Protein AF-A0A6V1Q1G1-F1 (afdb_monomer)

Nearest PDB structures (foldseek):
  4f1p-assembly2_B  TM=7.853E-01  e=1.663E-12  Homo sapiens
  1dcq-assembly1_A  TM=7.263E-01  e=2.746E-12  Mus musculus
  2b0o-assembly3_E  TM=6.768E-01  e=4.766E-12  Homo sapiens
  2b0o-assembly3_F  TM=6.768E-01  e=1.760E-10  Homo sapiens
  3lvr-assembly1_E  TM=6.657E-01  e=4.797E-10  Homo sapiens

Solvent-accessible surface area (backbone atoms only — not comparable to full-atom values): 11018 Å² total; per-residue (Å²): 128,86,64,73,44,29,30,28,65,50,71,22,36,69,26,34,68,71,60,43,56,47,44,59,75,68,29,74,92,68,39,41,78,42,42,68,83,81,47,87,74,33,68,64,52,54,48,31,36,70,76,63,38,26,55,71,62,38,34,64,38,45,51,50,44,75,52,90,94,64,74,86,68,59,98,85,52,54,72,65,56,47,40,54,51,53,39,36,34,68,73,64,47,62,12,37,73,92,74,86,69,54,48,68,58,32,22,52,50,26,33,53,18,20,58,73,39,38,45,62,56,32,50,44,20,49,75,60,57,22,49,54,66,42,56,34,80,92,54,56,32,33,26,28,51,37,38,5,48,75,68,60,25,56,56,27,35,51,51,41,48,56,60,68,36,67,59,75,57,54,26,76,84,70,45,27,37,58,63,56,32,75,77,48,96,42,61,69,52,45,50,49,51,55,31,48,76,70,57,47,53,107

Secondary structure (DSSP, 8-state):
-----EEETTTTEEE-HHHHHHHHHH-TTT--EEETTTS---HHHHHHHHHH-SHHHHHHHHTS---TT--PPPTT--HHHHHHHHHHHHTS-TTS----S-HHHHHHHHHHHHHHT-HHHHHHHHHTT--TT--BTTTTTB-HHHHHHHTT-HHHHHHHHHTT--S----TTS--HHHHHTTSS-HHHHHHHHHHHTT---

InterPro domains:
  IPR001164 Arf GTPase activating protein [PF01412] (3-93)
  IPR001164 Arf GTPase activating protein [PS50115] (1-103)
  IPR001164 Arf GTPase activating protein [SM00105] (1-103)
  IPR002110 Ankyrin repeat [PF12796] (110-184)
  IPR002110 Ankyrin repeat [PS50088] (140-172)
  IPR002110 Ankyrin repeat [SM00248] (104-134)
  IPR002110 Ankyrin repeat [SM00248] (140-169)
  IPR036770 Ankyrin repeat-containing domain superfamily [G3DSA:1.25.40.20] (100-200)
  IPR036770 Ankyrin repeat-containing domain superfamily [SSF48403] (109-195)
  IPR037278 ARFGAP/RecO-like zinc finger [SSF57863] (3-97)
  IPR038508 ArfGAP domain superfamily [G3DSA:1.10.220.150] (1-99)
  IPR051282 Arf-GAP with GTPase, ANK repeat and PH domain-containing protein [PTHR45819] (5-190)

pLDDT: mean 93.52, std 6.67, range [48.62, 98.69]

Sequence (202 aa):
MDEVDWVSVNIGVSLCSDCASVHRNLGVRITQLKSVMLDNWSKIVLQCHIDCLGNAKANNVWEHSVPEGWAKPAPGADAEQRHNWISAKYQWFGFVEEDRSPPEAVSRLLCAAAEAGDVERAMWCIAHKADVNWRHPEKNLQTPLHISVIYGHRNCTAYLLLNGADLYIEDQHGHTAIHMAGRSPLKHITRMFVERERGELW

Organism: Heterosigma akashiwo (NCBI:txid2829)

Foldseek 3Di:
DADFFKAFLLLLETDHPLLVVLVVVVPPLQTDMDTPPPDAADPLSVVLSVPAGYDVLSCVFQQVADDPPQDDDDPPDDSVNSNVSSCCRGVVSVRGDDDPDDLVVLLVQLLVCLLVLPQSSVSNSVSVVRDLCQQDPVPQGDGSLLNNLLNLSSSSNLNSVSNPHDQCDAGNVRDGSQNSNVVDPNVVSNVCVVCSVVVNSD

Mean predicted aligned error: 3.73 Å

Radius of gyration: 17.24 Å; Cα contacts (8 Å, |Δi|>4): 326; chains: 1; bounding box: 44×37×50 Å

Structure (mmCIF, N/CA/C/O backbone):
data_AF-A0A6V1Q1G1-F1
#
_entry.id   AF-A0A6V1Q1G1-F1
#
loop_
_atom_site.group_PDB
_atom_site.id
_atom_site.type_symbol
_atom_site.label_atom_id
_atom_site.label_alt_id
_atom_site.label_comp_id
_atom_site.label_asym_id
_atom_site.label_entity_id
_atom_site.label_seq_id
_atom_site.pdbx_PDB_ins_code
_atom_site.Cartn_x
_atom_site.Cartn_y
_atom_site.Cartn_z
_atom_site.occupancy
_atom_site.B_iso_or_equiv
_atom_site.auth_seq_id
_atom_site.auth_comp_id
_atom_site.auth_asym_id
_atom_site.auth_atom_id
_atom_site.pdbx_PDB_model_num
ATOM 1 N N . MET A 1 1 ? -0.959 1.954 28.291 1.00 48.62 1 MET A N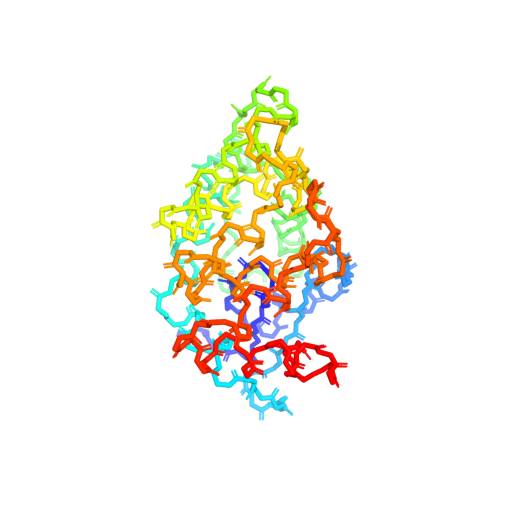 1
ATOM 2 C CA . MET A 1 1 ? -0.529 1.993 26.883 1.00 48.62 1 MET A CA 1
ATOM 3 C C . MET A 1 1 ? -1.071 0.712 26.301 1.00 48.62 1 MET A C 1
ATOM 5 O O . MET A 1 1 ? -0.685 -0.328 26.818 1.00 48.62 1 MET A O 1
ATOM 9 N N . ASP A 1 2 ? -2.051 0.782 25.403 1.00 59.59 2 ASP A N 1
ATOM 10 C CA . ASP A 1 2 ? -2.667 -0.435 24.865 1.00 59.59 2 ASP A CA 1
ATOM 11 C C . ASP A 1 2 ? -1.590 -1.266 24.167 1.00 59.59 2 ASP A C 1
ATOM 13 O O . ASP A 1 2 ? -0.768 -0.727 23.418 1.00 59.59 2 ASP A O 1
ATOM 17 N N . GLU A 1 3 ? -1.545 -2.552 24.491 1.00 78.31 3 GLU A N 1
ATOM 18 C CA . GLU A 1 3 ? -0.555 -3.483 23.964 1.00 78.31 3 GLU A CA 1
ATOM 19 C C . GLU A 1 3 ? -0.751 -3.647 22.448 1.00 78.31 3 GLU A C 1
ATOM 21 O O . GLU A 1 3 ? -1.876 -3.689 21.937 1.00 78.31 3 GLU A O 1
ATOM 26 N N . VAL A 1 4 ? 0.357 -3.646 21.702 1.00 85.44 4 VAL A N 1
ATOM 27 C CA . VAL A 1 4 ? 0.336 -3.847 20.251 1.00 85.44 4 VAL A CA 1
ATOM 28 C C . VAL A 1 4 ? 0.425 -5.340 19.980 1.00 85.44 4 VAL A C 1
ATOM 30 O O . VAL A 1 4 ? 1.484 -5.939 20.139 1.00 85.44 4 VAL A O 1
ATOM 33 N N . ASP A 1 5 ? -0.672 -5.906 19.491 1.00 92.31 5 ASP A N 1
ATOM 34 C CA . ASP A 1 5 ? -0.799 -7.349 19.266 1.00 92.31 5 ASP A CA 1
ATOM 35 C C . ASP A 1 5 ? -0.720 -7.724 17.780 1.00 92.31 5 ASP A C 1
ATOM 37 O O . ASP A 1 5 ? -0.369 -8.853 17.421 1.00 92.31 5 ASP A O 1
ATOM 41 N N . TRP A 1 6 ? -1.067 -6.780 16.899 1.00 96.19 6 TRP A N 1
ATOM 42 C CA . TRP A 1 6 ? -1.241 -7.010 15.467 1.00 96.19 6 TRP A CA 1
ATOM 43 C C . TRP A 1 6 ? -0.621 -5.896 14.633 1.00 96.19 6 TRP A C 1
ATOM 45 O O . TRP A 1 6 ? -0.482 -4.752 15.064 1.00 96.19 6 TRP A O 1
ATOM 55 N N . VAL A 1 7 ? -0.304 -6.225 13.389 1.00 96.06 7 VAL A N 1
ATOM 56 C CA . VAL A 1 7 ? 0.161 -5.281 12.377 1.00 96.06 7 VAL A CA 1
ATOM 57 C C . VAL A 1 7 ? -0.597 -5.533 11.080 1.00 96.06 7 VAL A C 1
ATOM 59 O O . VAL A 1 7 ? -0.705 -6.674 10.636 1.00 96.06 7 VAL A O 1
ATOM 62 N N . SER A 1 8 ? -1.098 -4.470 10.450 1.00 96.69 8 SER A N 1
ATOM 63 C CA . SER A 1 8 ? -1.518 -4.516 9.050 1.00 96.69 8 SER A CA 1
ATOM 64 C C . SER A 1 8 ? -0.302 -4.249 8.172 1.00 96.69 8 SER A C 1
ATOM 66 O O . SER A 1 8 ? 0.139 -3.104 8.088 1.00 96.69 8 SER A O 1
ATOM 68 N N . VAL A 1 9 ? 0.232 -5.271 7.504 1.00 95.12 9 VAL A N 1
ATOM 69 C CA . VAL A 1 9 ? 1.525 -5.167 6.802 1.00 95.12 9 VAL A CA 1
ATOM 70 C C . VAL A 1 9 ? 1.467 -4.294 5.548 1.00 95.12 9 VAL A C 1
ATOM 72 O O . VAL A 1 9 ? 2.391 -3.530 5.295 1.00 95.12 9 VAL A O 1
ATOM 75 N N . ASN A 1 10 ? 0.366 -4.338 4.796 1.00 95.25 10 ASN A N 1
ATOM 76 C CA . ASN A 1 10 ? 0.187 -3.543 3.577 1.00 95.25 10 ASN A CA 1
ATOM 77 C C . ASN A 1 10 ? -0.086 -2.053 3.861 1.00 95.25 10 ASN A C 1
ATOM 79 O O . ASN A 1 10 ? 0.454 -1.181 3.185 1.00 95.25 10 ASN A O 1
ATOM 83 N N . ILE A 1 11 ? -0.884 -1.756 4.891 1.00 96.19 11 ILE A N 1
ATOM 84 C CA . ILE A 1 11 ? -1.165 -0.381 5.339 1.00 96.19 11 ILE A CA 1
ATOM 85 C C . ILE A 1 11 ? 0.029 0.193 6.123 1.00 96.19 11 ILE A C 1
ATOM 87 O O . ILE A 1 11 ? 0.293 1.390 6.051 1.00 96.19 11 ILE A O 1
ATOM 91 N N . GLY A 1 12 ? 0.759 -0.649 6.862 1.00 95.25 12 GLY A N 1
ATOM 92 C CA . GLY A 1 12 ? 1.898 -0.242 7.683 1.00 95.25 12 GLY A CA 1
ATOM 93 C C . GLY A 1 12 ? 1.510 0.301 9.058 1.00 95.25 12 GLY A C 1
ATOM 94 O O . GLY A 1 12 ? 2.145 1.233 9.550 1.00 95.25 12 GLY A O 1
ATOM 95 N N . VAL A 1 13 ? 0.471 -0.259 9.691 1.00 96.56 13 VAL A N 1
ATOM 96 C CA . VAL A 1 13 ? -0.015 0.170 11.020 1.00 96.56 13 VAL A CA 1
ATOM 97 C C . VAL A 1 13 ? 0.016 -0.946 12.052 1.00 96.56 13 VAL A C 1
ATOM 99 O O . VAL A 1 13 ? -0.180 -2.112 11.728 1.00 96.56 13 VAL A O 1
AT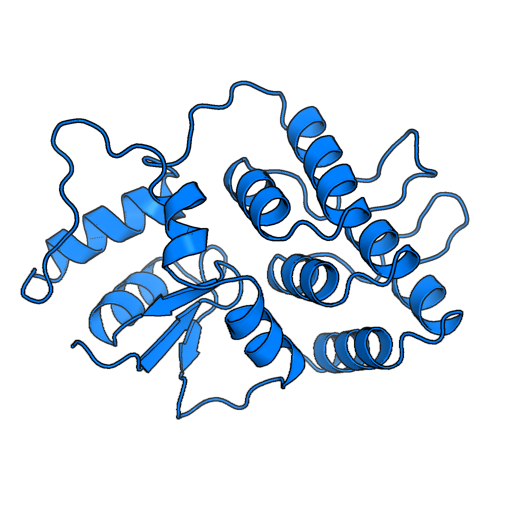OM 102 N N . SER A 1 14 ? 0.231 -0.558 13.304 1.00 96.00 14 SER A N 1
ATOM 103 C CA . SER A 1 14 ? 0.204 -1.407 14.492 1.00 96.00 14 SER A CA 1
ATOM 104 C C . SER A 1 14 ? -1.117 -1.221 15.238 1.00 96.00 14 SER A C 1
ATOM 106 O O . SER A 1 14 ? -1.574 -0.091 15.424 1.00 96.00 14 SER A O 1
ATOM 108 N N . LEU A 1 15 ? -1.725 -2.324 15.666 1.00 95.75 15 LEU A N 1
ATOM 109 C CA . LEU A 1 15 ? -3.096 -2.395 16.162 1.00 95.75 15 LEU A CA 1
ATOM 110 C C . LEU A 1 15 ? -3.158 -3.206 17.463 1.00 95.75 15 LEU A C 1
ATOM 112 O O . LEU A 1 15 ? -2.466 -4.216 17.609 1.00 95.75 15 LEU A O 1
ATOM 116 N N . CYS A 1 16 ? -4.041 -2.803 18.376 1.00 95.31 16 CYS A N 1
ATOM 117 C CA . CYS A 1 16 ? -4.485 -3.671 19.466 1.00 95.31 16 CYS A CA 1
ATOM 118 C C . CYS A 1 16 ? -5.442 -4.754 18.936 1.00 95.31 16 CYS A C 1
ATOM 120 O O . CYS A 1 16 ? -5.957 -4.660 17.812 1.00 95.31 16 CYS A O 1
ATOM 122 N N . SER A 1 17 ? -5.726 -5.762 19.761 1.00 94.56 17 SER A N 1
ATOM 123 C CA . SER A 1 17 ? -6.650 -6.851 19.416 1.00 94.56 17 SER A CA 1
ATOM 124 C C . SER A 1 17 ? -8.065 -6.394 19.016 1.00 94.56 17 SER A C 1
ATOM 126 O O . SER A 1 17 ? -8.655 -6.978 18.098 1.00 94.56 17 SER A O 1
ATOM 128 N N . ASP A 1 18 ? -8.594 -5.323 19.612 1.00 94.88 18 ASP A N 1
ATOM 129 C CA . ASP A 1 18 ? -9.934 -4.810 19.284 1.00 94.88 18 ASP A CA 1
ATOM 130 C C . ASP A 1 18 ? -9.980 -4.190 17.883 1.00 94.88 18 ASP A C 1
ATOM 132 O O . ASP A 1 18 ? -10.822 -4.546 17.055 1.00 94.88 18 ASP A O 1
ATOM 136 N N . CYS A 1 19 ? -9.025 -3.309 17.569 1.00 96.12 19 CYS A N 1
ATOM 137 C CA . CYS A 1 19 ? -8.913 -2.713 16.238 1.00 96.12 19 CYS A CA 1
ATOM 138 C C . CYS A 1 19 ? -8.617 -3.782 15.176 1.00 96.12 19 CYS A C 1
ATOM 140 O O . CYS A 1 19 ? -9.208 -3.757 14.097 1.00 96.12 19 CYS A O 1
ATOM 142 N N . ALA A 1 20 ? -7.758 -4.759 15.483 1.00 96.31 20 ALA A N 1
ATOM 143 C CA . ALA A 1 20 ? -7.476 -5.871 14.578 1.00 96.31 20 ALA A CA 1
ATOM 144 C C . ALA A 1 20 ? -8.739 -6.684 14.248 1.00 96.31 20 ALA A C 1
ATOM 146 O O . ALA A 1 20 ? -8.924 -7.103 13.107 1.00 96.31 20 ALA A O 1
ATOM 147 N N . SER A 1 21 ? -9.644 -6.864 15.213 1.00 94.62 21 SER A N 1
ATOM 148 C CA . SER A 1 21 ? -10.920 -7.555 14.990 1.00 94.62 21 SER A CA 1
ATOM 149 C C . SER A 1 21 ? -11.817 -6.822 13.994 1.00 94.62 21 SER A C 1
ATOM 151 O O . SER A 1 21 ? -12.402 -7.461 13.123 1.00 94.62 21 SER A O 1
ATOM 153 N N . VAL A 1 22 ? -11.846 -5.489 14.035 1.00 96.25 22 VAL A N 1
ATOM 154 C CA . VAL A 1 22 ? -12.529 -4.681 13.014 1.00 96.25 22 VAL A CA 1
ATOM 155 C C . VAL A 1 22 ? -11.847 -4.817 11.651 1.00 96.25 22 VAL A C 1
ATOM 157 O O . VAL A 1 22 ? -12.521 -5.030 10.647 1.00 96.25 22 VAL A O 1
ATOM 160 N N . HIS A 1 23 ? -10.513 -4.753 11.600 1.00 97.00 23 HIS A N 1
ATOM 161 C CA . HIS A 1 23 ? -9.758 -4.926 10.355 1.00 97.00 23 HIS A CA 1
ATOM 162 C C . HIS A 1 23 ? -10.060 -6.273 9.670 1.00 97.00 23 HIS A C 1
ATOM 164 O O . HIS A 1 23 ? -10.207 -6.311 8.449 1.00 97.00 23 HIS A O 1
ATOM 170 N N . ARG A 1 24 ? -10.240 -7.367 10.428 1.00 95.31 24 ARG A N 1
ATOM 171 C CA . ARG A 1 24 ? -10.648 -8.669 9.857 1.00 95.31 24 ARG A CA 1
ATOM 172 C C . ARG A 1 24 ? -11.958 -8.575 9.069 1.00 95.31 24 ARG A C 1
ATOM 174 O O . ARG A 1 24 ? -12.056 -9.189 8.009 1.00 95.31 24 ARG A O 1
ATOM 181 N N . ASN A 1 25 ? -12.918 -7.775 9.538 1.00 94.50 25 ASN A N 1
ATOM 182 C CA . ASN A 1 25 ? -14.215 -7.599 8.876 1.00 94.50 25 ASN A CA 1
ATOM 183 C C . ASN A 1 25 ? -14.112 -6.815 7.559 1.00 94.50 25 ASN A C 1
ATOM 185 O O . ASN A 1 25 ? -14.939 -7.012 6.672 1.00 94.50 25 ASN A O 1
ATOM 189 N N . LEU A 1 26 ? -13.089 -5.968 7.394 1.00 95.00 26 LEU A N 1
ATOM 190 C CA . LEU A 1 26 ? -12.837 -5.259 6.131 1.00 95.00 26 LEU A CA 1
ATOM 191 C C . LEU A 1 26 ? -12.321 -6.196 5.026 1.00 95.00 26 LEU A C 1
ATOM 193 O O . LEU A 1 26 ? -12.532 -5.953 3.836 1.00 95.00 26 LEU A O 1
ATOM 197 N N . GLY A 1 27 ? -11.659 -7.284 5.420 1.00 94.31 27 GLY A N 1
ATOM 198 C CA . GLY A 1 27 ? -11.161 -8.322 4.528 1.00 94.31 27 GLY A CA 1
ATOM 199 C C . GLY A 1 27 ? -9.778 -8.045 3.926 1.00 94.31 27 GLY A C 1
ATOM 200 O O . GLY A 1 27 ? -9.287 -6.916 3.855 1.00 94.31 27 GLY A O 1
ATOM 201 N N . VAL A 1 28 ? -9.161 -9.121 3.426 1.00 91.81 28 VAL A N 1
ATOM 202 C CA . VAL A 1 28 ? -7.748 -9.167 2.991 1.00 91.81 28 VAL A CA 1
ATOM 203 C C . VAL A 1 28 ? -7.392 -8.254 1.817 1.00 91.81 28 VAL A C 1
ATOM 205 O O . VAL A 1 28 ? -6.219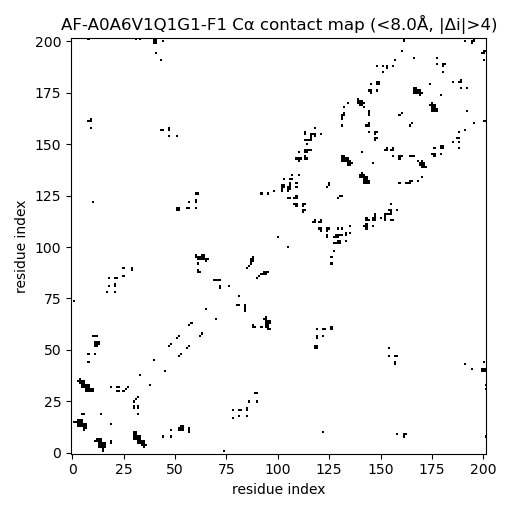 -7.986 1.575 1.00 91.81 28 VAL A O 1
ATOM 208 N N . ARG A 1 29 ? -8.398 -7.771 1.077 1.00 90.88 29 ARG A N 1
ATOM 209 C CA . ARG A 1 29 ? -8.208 -6.808 -0.020 1.00 90.88 29 ARG A CA 1
ATOM 210 C C . ARG A 1 29 ? -7.929 -5.391 0.480 1.00 90.88 29 ARG A C 1
ATOM 212 O O . ARG A 1 29 ? -7.389 -4.594 -0.273 1.00 90.88 29 ARG A O 1
ATOM 219 N N . ILE A 1 30 ? -8.322 -5.082 1.715 1.00 94.19 30 ILE A N 1
ATOM 220 C CA . ILE A 1 30 ? -8.096 -3.776 2.342 1.00 94.19 30 ILE A CA 1
ATOM 221 C C . ILE A 1 30 ? -6.908 -3.867 3.299 1.00 94.19 30 ILE A C 1
ATOM 223 O O . ILE A 1 30 ? -6.017 -3.022 3.272 1.00 94.19 30 ILE A O 1
ATOM 227 N N . THR A 1 31 ? -6.865 -4.903 4.136 1.00 96.00 31 THR A N 1
ATOM 228 C CA . THR A 1 31 ? -5.884 -5.024 5.219 1.00 96.00 31 THR A CA 1
ATOM 229 C C . THR A 1 31 ? -5.391 -6.455 5.364 1.00 96.00 31 THR A C 1
ATOM 231 O O . THR A 1 31 ? -6.173 -7.403 5.377 1.00 96.00 31 THR A O 1
ATOM 234 N N . GLN A 1 32 ? -4.077 -6.610 5.475 1.00 95.00 32 GLN A N 1
ATOM 235 C CA . GLN A 1 32 ? -3.406 -7.892 5.667 1.00 95.00 32 GLN A CA 1
ATOM 236 C C . GLN A 1 32 ? -2.819 -7.929 7.073 1.00 95.00 32 GLN A C 1
ATOM 238 O O . GLN A 1 32 ? -1.832 -7.247 7.346 1.00 95.00 32 GLN A O 1
ATOM 243 N N . LEU A 1 33 ? -3.451 -8.677 7.974 1.00 95.81 33 LEU A N 1
ATOM 244 C CA . LEU A 1 33 ? -3.063 -8.727 9.380 1.00 95.81 33 LEU A CA 1
ATOM 245 C C . LEU A 1 33 ? -2.055 -9.841 9.651 1.00 95.81 33 LEU A C 1
ATOM 247 O O . LEU A 1 33 ? -2.260 -10.974 9.225 1.00 95.81 33 LEU A O 1
ATOM 251 N N . LYS A 1 34 ? -1.042 -9.521 10.455 1.00 95.19 34 LYS A N 1
ATOM 252 C CA . LYS A 1 34 ? -0.162 -10.486 11.115 1.00 95.19 34 LYS A CA 1
ATOM 253 C C . LYS A 1 34 ? -0.103 -10.195 12.609 1.00 95.19 34 LYS A C 1
ATOM 255 O O . LYS A 1 34 ? -0.006 -9.036 13.020 1.00 95.19 34 LYS A O 1
ATOM 260 N N . SER A 1 35 ? -0.167 -11.238 13.421 1.00 94.94 35 SER A N 1
ATOM 261 C CA . SER A 1 35 ? 0.089 -11.180 14.853 1.00 94.94 35 SER A CA 1
ATOM 262 C C . SER A 1 35 ? 1.569 -10.927 15.102 1.00 94.94 35 SER A C 1
ATOM 264 O O . SER A 1 35 ? 2.434 -11.557 14.495 1.00 94.94 35 SER A O 1
ATOM 266 N N . VAL A 1 36 ? 1.870 -10.038 16.042 1.00 92.88 36 VAL A N 1
ATOM 267 C CA . VAL A 1 36 ? 3.248 -9.762 16.464 1.00 92.88 36 VAL A CA 1
ATOM 268 C C . VAL A 1 36 ? 3.899 -11.006 17.077 1.00 92.88 36 VAL A C 1
ATOM 270 O O . VAL A 1 36 ? 5.081 -11.247 16.849 1.00 92.88 36 VAL A O 1
ATOM 273 N N . MET A 1 37 ? 3.129 -11.810 17.816 1.00 90.88 37 MET A N 1
ATOM 274 C CA . MET A 1 37 ? 3.656 -12.921 18.616 1.00 90.88 37 MET A CA 1
ATOM 275 C C . MET A 1 37 ? 3.392 -14.302 18.012 1.00 90.88 37 MET A C 1
ATOM 277 O O . MET A 1 37 ? 4.153 -15.229 18.279 1.00 90.88 37 MET A O 1
ATOM 281 N N . LEU A 1 38 ? 2.309 -14.462 17.245 1.00 92.94 38 LEU A N 1
ATOM 282 C CA . LEU A 1 38 ? 1.849 -15.782 16.794 1.00 92.94 38 LEU A CA 1
ATOM 283 C C . LEU A 1 38 ? 2.266 -16.128 15.361 1.00 92.94 38 LEU A C 1
ATOM 285 O O . LEU A 1 38 ? 2.303 -17.309 15.022 1.00 92.94 38 LEU A O 1
ATOM 289 N N . ASP A 1 39 ? 2.583 -15.132 14.531 1.00 93.38 39 ASP A N 1
ATOM 290 C CA . ASP A 1 39 ? 2.952 -15.356 13.133 1.00 93.38 39 ASP A CA 1
ATOM 291 C C . ASP A 1 39 ? 4.465 -15.347 12.922 1.00 93.38 39 ASP A C 1
ATOM 293 O O . ASP A 1 39 ? 5.219 -14.642 13.592 1.00 93.38 39 ASP A O 1
ATOM 297 N N . ASN A 1 40 ? 4.913 -16.092 11.910 1.00 92.19 40 ASN A N 1
ATOM 298 C CA . ASN A 1 40 ? 6.276 -15.967 11.412 1.00 92.19 40 ASN A CA 1
ATOM 299 C C . ASN A 1 40 ? 6.438 -14.661 10.630 1.00 92.19 40 ASN A C 1
ATOM 301 O O . ASN A 1 40 ? 5.607 -14.306 9.789 1.00 92.19 40 ASN A O 1
ATOM 305 N N . TRP A 1 41 ? 7.557 -13.982 10.873 1.00 92.94 41 TRP A N 1
ATOM 306 C CA . TRP A 1 41 ? 7.863 -12.688 10.279 1.00 92.94 41 TRP A CA 1
ATOM 307 C C . TRP A 1 41 ? 9.044 -12.761 9.321 1.00 92.94 41 TRP A C 1
ATOM 309 O O . TRP A 1 41 ? 10.152 -13.157 9.698 1.00 92.94 41 TRP A O 1
ATOM 319 N N . SER A 1 42 ? 8.840 -12.259 8.100 1.00 92.00 42 SER A N 1
ATOM 320 C CA . SER A 1 42 ? 9.959 -11.826 7.270 1.00 92.00 42 SER A CA 1
ATOM 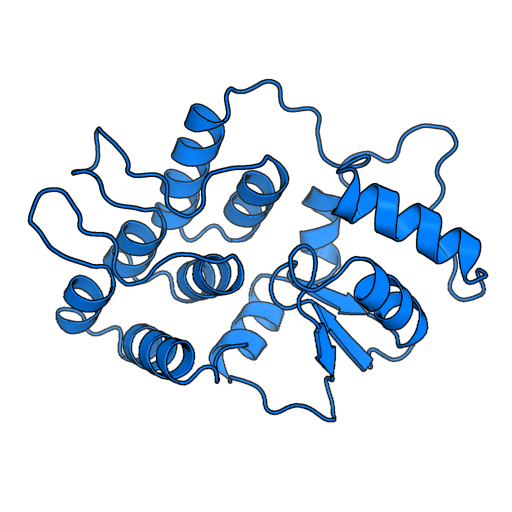321 C C . SER A 1 42 ? 10.703 -10.705 7.997 1.00 92.00 42 SER A C 1
ATOM 323 O O . SER A 1 42 ? 10.133 -9.663 8.336 1.00 92.00 42 SER A O 1
ATOM 325 N N . LYS A 1 43 ? 12.013 -10.892 8.196 1.00 91.19 43 LYS A N 1
ATOM 326 C CA . LYS A 1 43 ? 12.886 -9.857 8.776 1.00 91.19 43 LYS A CA 1
ATOM 327 C C . LYS A 1 43 ? 12.856 -8.571 7.952 1.00 91.19 43 LYS A C 1
ATOM 329 O O . LYS A 1 43 ? 13.019 -7.491 8.505 1.00 91.19 43 LYS A O 1
ATOM 334 N N . ILE A 1 44 ? 12.653 -8.690 6.641 1.00 88.44 44 ILE A N 1
ATOM 335 C CA . ILE A 1 44 ? 12.605 -7.555 5.720 1.00 88.44 44 ILE A CA 1
ATOM 336 C C . ILE A 1 44 ? 11.338 -6.738 5.962 1.00 88.44 44 ILE A C 1
ATOM 338 O O . ILE A 1 44 ? 11.422 -5.517 6.065 1.00 88.44 44 ILE A O 1
ATOM 342 N N . VAL A 1 45 ? 10.188 -7.399 6.099 1.00 89.94 45 VAL A N 1
ATOM 343 C CA . VAL A 1 45 ? 8.909 -6.725 6.367 1.00 89.94 45 VAL A CA 1
ATOM 344 C C . VAL A 1 45 ? 8.903 -6.079 7.743 1.00 89.94 45 VAL A C 1
ATOM 346 O O . VAL A 1 45 ? 8.522 -4.918 7.858 1.00 89.94 45 VAL A O 1
ATOM 349 N N . LEU A 1 46 ? 9.403 -6.776 8.767 1.00 91.00 46 LEU A N 1
ATOM 350 C CA . LEU A 1 46 ? 9.510 -6.206 10.108 1.00 91.00 46 LEU A CA 1
ATOM 351 C C . LEU A 1 46 ? 10.420 -4.967 10.121 1.00 91.00 46 LEU A C 1
ATOM 353 O O . LEU A 1 46 ? 10.048 -3.934 10.672 1.00 91.00 46 LEU A O 1
ATOM 357 N N . GLN A 1 47 ? 11.584 -5.041 9.469 1.00 91.50 47 GLN A N 1
ATOM 358 C CA . GLN A 1 47 ? 12.501 -3.906 9.379 1.00 91.50 47 GLN A CA 1
ATOM 359 C C . GLN A 1 47 ? 11.895 -2.745 8.582 1.00 91.50 47 GLN A C 1
ATOM 361 O O . GLN A 1 47 ? 12.024 -1.596 8.987 1.00 91.50 47 GLN A O 1
ATOM 366 N N . CYS A 1 48 ? 11.198 -3.035 7.479 1.00 92.62 48 CYS A N 1
ATOM 367 C CA . CYS A 1 48 ? 10.456 -2.033 6.717 1.00 92.62 48 CYS A CA 1
ATOM 368 C C . CYS A 1 48 ? 9.435 -1.320 7.618 1.00 92.62 48 CYS A C 1
ATOM 370 O O . CYS A 1 48 ? 9.406 -0.090 7.664 1.00 92.62 48 CYS A O 1
ATOM 372 N N . HIS A 1 49 ? 8.667 -2.080 8.407 1.00 92.31 49 HIS A N 1
ATOM 373 C CA . HIS A 1 49 ? 7.679 -1.515 9.324 1.00 92.31 49 HIS A CA 1
ATOM 374 C C . HIS A 1 49 ? 8.306 -0.571 10.354 1.00 92.31 49 HIS A C 1
ATOM 376 O O . HIS A 1 49 ? 7.811 0.536 10.547 1.00 92.31 49 HIS A O 1
ATOM 382 N N . ILE A 1 50 ? 9.424 -0.980 10.958 1.00 90.94 50 ILE A N 1
ATOM 383 C CA . ILE A 1 50 ? 10.155 -0.195 11.965 1.00 90.94 50 ILE A CA 1
ATOM 384 C C . ILE A 1 50 ? 10.790 1.065 11.358 1.00 90.94 50 ILE A C 1
ATOM 386 O O . ILE A 1 50 ? 10.694 2.144 11.938 1.00 90.94 50 ILE A O 1
ATOM 390 N N . ASP A 1 51 ? 11.438 0.945 10.198 1.00 92.56 51 ASP A N 1
ATOM 391 C CA . ASP A 1 51 ? 12.227 2.035 9.614 1.00 92.56 51 ASP A CA 1
ATOM 392 C C . ASP A 1 51 ? 11.342 3.120 8.988 1.00 92.56 51 ASP A C 1
ATOM 394 O O . ASP A 1 51 ? 11.598 4.322 9.116 1.00 92.56 51 ASP A O 1
ATOM 398 N N . CYS A 1 52 ? 10.319 2.707 8.236 1.00 93.12 52 CYS A N 1
ATOM 399 C CA . CYS A 1 52 ? 9.653 3.587 7.274 1.00 93.12 52 CYS A CA 1
ATOM 400 C C . CYS A 1 52 ? 8.124 3.585 7.322 1.00 93.12 52 CYS A C 1
ATOM 402 O O . CYS A 1 52 ? 7.532 4.449 6.684 1.00 93.12 52 CYS A O 1
ATOM 404 N N . LEU A 1 53 ? 7.498 2.718 8.120 1.00 94.75 53 LEU A N 1
ATOM 405 C CA . LEU A 1 53 ? 6.049 2.720 8.337 1.00 94.75 53 LEU A CA 1
ATOM 406 C C . LEU A 1 53 ? 5.737 3.070 9.802 1.00 94.75 53 LEU A C 1
ATOM 408 O O . LEU A 1 53 ? 6.501 3.777 10.464 1.00 94.75 53 LEU A O 1
ATOM 412 N N . GLY A 1 54 ? 4.583 2.624 10.291 1.00 94.62 54 GLY A N 1
ATOM 413 C CA . GLY A 1 54 ? 4.111 2.856 11.645 1.00 94.62 54 GLY A CA 1
ATOM 414 C C . GLY A 1 54 ? 3.019 3.916 11.718 1.00 94.62 54 GLY A C 1
ATOM 415 O O . GLY A 1 54 ? 2.805 4.716 10.806 1.00 94.62 54 GLY A O 1
ATOM 416 N N . ASN A 1 55 ? 2.322 3.927 12.854 1.00 94.88 55 ASN A N 1
ATOM 417 C CA . ASN A 1 55 ? 1.088 4.692 13.027 1.00 94.88 55 ASN A CA 1
ATOM 418 C C . ASN A 1 55 ? 1.258 6.194 12.782 1.00 94.88 55 ASN A C 1
ATOM 420 O O . ASN A 1 55 ? 0.352 6.802 12.231 1.00 94.88 55 ASN A O 1
ATOM 424 N N . ALA A 1 56 ? 2.392 6.794 13.158 1.00 93.56 56 ALA A N 1
ATOM 425 C CA . ALA A 1 56 ? 2.624 8.223 12.940 1.00 93.56 56 ALA A CA 1
ATOM 426 C C . ALA A 1 56 ? 2.623 8.576 11.441 1.00 93.56 56 ALA A C 1
ATOM 428 O O . ALA A 1 56 ? 1.797 9.370 11.004 1.00 93.56 56 ALA A O 1
ATOM 429 N N . LYS A 1 57 ? 3.474 7.910 10.650 1.00 94.31 57 LYS A N 1
ATOM 430 C CA . LYS A 1 57 ? 3.575 8.115 9.194 1.00 94.31 57 LYS A CA 1
ATOM 431 C C . LYS A 1 57 ? 2.282 7.733 8.483 1.00 94.31 57 LYS A C 1
ATOM 433 O O . LYS A 1 57 ? 1.794 8.464 7.633 1.00 94.31 57 LYS A O 1
ATOM 438 N N . ALA A 1 58 ? 1.672 6.623 8.894 1.00 95.44 58 ALA A N 1
ATOM 439 C CA . ALA A 1 58 ? 0.384 6.219 8.356 1.00 95.44 58 ALA A CA 1
ATOM 440 C C . ALA A 1 58 ? -0.708 7.264 8.627 1.00 95.44 58 ALA A C 1
ATOM 442 O O . ALA A 1 58 ? -1.523 7.523 7.752 1.00 95.44 58 ALA A O 1
ATOM 443 N N . ASN A 1 59 ? -0.740 7.897 9.801 1.00 95.81 59 ASN A N 1
ATOM 444 C CA . ASN A 1 59 ? -1.757 8.906 10.101 1.00 95.81 59 ASN A CA 1
ATOM 445 C C . ASN A 1 59 ? -1.555 10.205 9.311 1.00 95.81 59 ASN A C 1
ATOM 447 O O . ASN A 1 59 ? -2.554 10.833 8.986 1.00 95.81 59 ASN A O 1
ATOM 451 N N . ASN A 1 60 ? -0.328 10.562 8.912 1.00 95.31 60 ASN A N 1
ATOM 452 C CA . ASN A 1 60 ? -0.099 11.704 8.011 1.00 95.31 60 ASN A CA 1
ATOM 453 C C . ASN A 1 60 ? -0.832 11.557 6.665 1.00 95.31 60 ASN A C 1
ATOM 455 O O . ASN A 1 60 ? -1.164 12.558 6.031 1.00 95.31 60 ASN A O 1
ATOM 459 N N . VAL A 1 61 ? -1.073 10.312 6.236 1.00 95.81 61 VAL A N 1
ATOM 460 C CA . VAL A 1 61 ? -1.775 9.975 4.992 1.00 95.81 61 VAL A CA 1
ATOM 461 C C . VAL A 1 61 ? -3.241 9.640 5.262 1.00 95.81 61 VAL A C 1
ATOM 463 O O . VAL A 1 61 ? -4.147 10.258 4.718 1.00 95.81 61 VAL A O 1
ATOM 466 N N . TRP A 1 62 ? -3.478 8.639 6.105 1.00 96.00 62 TRP A N 1
ATOM 467 C CA . TRP A 1 62 ? -4.792 8.041 6.321 1.00 96.00 62 TRP A CA 1
ATOM 468 C C . TRP A 1 62 ? -5.654 8.803 7.329 1.00 96.00 62 TRP A C 1
ATOM 470 O O . TRP A 1 62 ? -6.825 8.486 7.458 1.00 96.00 62 TRP A O 1
ATOM 480 N N . GLU A 1 63 ? -5.096 9.742 8.090 1.00 95.94 63 GLU A N 1
ATOM 481 C CA . GLU A 1 63 ? -5.836 10.669 8.963 1.00 95.94 63 GLU A CA 1
ATOM 482 C C . GLU A 1 63 ? -5.429 12.118 8.653 1.00 95.94 63 GLU A C 1
ATOM 484 O O . GLU A 1 63 ? -5.373 12.947 9.558 1.00 95.94 63 GLU A O 1
ATOM 489 N N . HIS A 1 64 ? -5.102 12.408 7.386 1.00 95.69 64 HIS A N 1
ATOM 490 C CA . HIS A 1 64 ? -4.590 13.708 6.949 1.00 95.69 64 HIS A CA 1
ATOM 491 C C . HIS A 1 64 ? -5.519 14.861 7.350 1.00 95.69 64 HIS A C 1
ATOM 493 O O . HIS A 1 64 ? -5.071 15.870 7.893 1.00 95.69 64 HIS A O 1
ATOM 499 N N . SER A 1 65 ? -6.820 14.692 7.109 1.00 94.50 65 SER A N 1
ATOM 500 C CA . SER A 1 65 ? -7.853 15.643 7.507 1.00 94.50 65 SER A CA 1
ATOM 501 C C . SER A 1 65 ? -9.061 14.890 8.042 1.00 94.50 65 SER A C 1
ATOM 503 O O . SER A 1 65 ? -9.651 14.074 7.342 1.00 94.50 65 SER A O 1
ATOM 505 N N . VAL A 1 66 ? -9.434 15.146 9.294 1.00 95.00 66 VAL A N 1
ATOM 506 C CA . VAL A 1 66 ? -10.615 14.539 9.921 1.00 95.00 66 VAL A CA 1
ATOM 507 C C . VAL A 1 66 ? -11.789 15.515 9.770 1.00 95.00 66 VAL A C 1
ATOM 509 O O . VAL A 1 66 ? -11.724 16.602 10.348 1.00 95.00 66 VAL A O 1
ATOM 512 N N . PRO A 1 67 ? -12.848 15.170 9.009 1.00 94.06 67 PRO A N 1
ATOM 513 C CA . PRO A 1 67 ? -13.988 16.054 8.798 1.00 94.06 67 PRO A CA 1
ATOM 514 C C . PRO A 1 67 ? -14.742 16.370 10.092 1.00 94.06 67 PRO A C 1
ATOM 516 O O . PRO A 1 67 ? -14.720 15.602 11.057 1.00 94.06 67 PRO A O 1
ATOM 519 N N . GLU A 1 68 ? -15.477 17.482 10.087 1.00 94.44 68 GLU A N 1
ATOM 520 C CA . GLU A 1 68 ? -16.350 17.852 11.199 1.00 94.44 68 GLU A CA 1
ATOM 521 C C . GLU A 1 68 ? -17.358 16.730 11.515 1.00 94.44 68 GLU A C 1
ATOM 523 O O . GLU A 1 68 ? -17.899 16.076 10.621 1.00 94.44 68 GLU A O 1
ATOM 528 N N . GLY A 1 69 ? -17.587 16.479 12.806 1.00 92.94 69 GLY A N 1
ATOM 529 C CA . GLY A 1 69 ? -18.459 15.402 13.287 1.00 92.94 69 GLY A CA 1
ATOM 530 C C . GLY A 1 69 ? -17.770 14.044 13.455 1.00 92.94 69 GLY A C 1
ATOM 531 O O . GLY A 1 69 ? -18.342 13.160 14.092 1.00 92.94 69 GLY A O 1
ATOM 532 N N . TRP A 1 70 ? -16.537 13.879 12.967 1.00 96.12 70 TRP A N 1
ATOM 533 C CA . TRP A 1 70 ? -15.724 12.692 13.229 1.00 96.12 70 TRP A CA 1
ATOM 534 C C . TRP A 1 70 ? -14.756 12.925 14.388 1.00 96.12 70 TRP A C 1
ATOM 536 O O . TRP A 1 70 ? -14.117 13.969 14.496 1.00 96.12 70 TRP A O 1
ATOM 546 N N . ALA A 1 71 ? -14.616 11.923 15.256 1.00 93.94 71 ALA A N 1
ATOM 547 C CA . ALA A 1 71 ? -13.673 11.954 16.367 1.00 93.94 71 ALA A CA 1
ATOM 548 C C . ALA A 1 71 ? -12.952 10.614 16.493 1.00 93.94 71 ALA A C 1
ATOM 550 O O . ALA A 1 71 ? -13.576 9.551 16.448 1.00 93.94 71 ALA A O 1
ATOM 551 N N . LYS A 1 72 ? -11.629 10.674 16.677 1.00 95.19 72 LYS A N 1
ATOM 552 C CA . LYS A 1 72 ? -10.808 9.478 16.842 1.00 95.19 72 LYS A CA 1
ATOM 553 C C . LYS A 1 72 ? -11.213 8.738 18.126 1.00 95.19 72 LYS A C 1
ATOM 555 O O . LYS A 1 72 ? -11.191 9.354 19.194 1.00 95.19 72 LYS A O 1
ATOM 560 N N . PRO A 1 73 ? -11.548 7.437 18.059 1.00 95.25 73 PRO A N 1
ATOM 561 C CA . PRO A 1 73 ? -11.969 6.677 19.228 1.00 95.25 73 PRO A CA 1
ATOM 562 C C . PRO A 1 73 ? -10.889 6.623 20.312 1.00 95.25 73 PRO A C 1
ATOM 564 O O . PRO A 1 73 ? -9.716 6.370 20.028 1.00 95.25 73 PRO A O 1
ATOM 567 N N . ALA A 1 74 ? -11.298 6.792 21.569 1.00 93.31 74 ALA A N 1
ATOM 568 C CA . ALA A 1 74 ? -10.430 6.600 22.727 1.00 93.31 74 ALA A CA 1
ATOM 569 C C . ALA A 1 74 ? -10.101 5.102 22.960 1.00 93.31 74 ALA A C 1
ATOM 571 O O . ALA A 1 74 ? -10.783 4.216 22.427 1.00 93.31 74 ALA A O 1
ATOM 572 N N . PRO A 1 75 ? -9.105 4.776 23.805 1.00 91.25 75 PRO A N 1
ATOM 573 C CA . PRO A 1 75 ? -8.816 3.401 24.241 1.00 91.25 75 PRO A CA 1
ATOM 574 C C . PRO A 1 75 ? -10.004 2.628 24.836 1.00 91.25 75 PRO A C 1
ATOM 576 O O . PRO A 1 75 ? -10.082 1.420 24.678 1.00 91.25 75 PRO A O 1
ATOM 579 N N . GLY A 1 76 ? -10.971 3.310 25.455 1.00 89.94 76 GLY A N 1
ATOM 580 C CA . GLY A 1 76 ? -12.183 2.687 26.013 1.00 89.94 76 GLY A CA 1
ATOM 581 C C . GLY A 1 76 ? -13.414 2.708 25.100 1.00 89.94 76 GLY A C 1
ATOM 582 O O . GLY A 1 76 ? -14.504 2.411 25.574 1.00 89.94 76 GLY A O 1
ATOM 583 N N . ALA A 1 77 ? -13.272 3.128 23.839 1.00 93.50 77 ALA A N 1
ATOM 584 C CA . ALA A 1 77 ? -14.383 3.201 22.893 1.00 93.50 77 ALA A CA 1
ATOM 585 C C . ALA A 1 77 ? -14.951 1.815 22.561 1.00 93.50 77 ALA A C 1
ATOM 587 O O . ALA A 1 77 ? -14.212 0.826 22.516 1.00 93.50 77 ALA A O 1
ATOM 588 N N . ASP A 1 78 ? -16.253 1.764 22.292 1.00 94.50 78 ASP A N 1
ATOM 589 C CA . ASP A 1 78 ? -16.937 0.522 21.950 1.00 94.50 78 ASP A CA 1
ATOM 590 C C . ASP A 1 78 ? -16.605 0.032 20.525 1.00 94.50 78 ASP A C 1
ATOM 592 O O . ASP A 1 78 ? -15.932 0.694 19.722 1.00 94.50 78 ASP A O 1
ATOM 596 N N . ALA A 1 79 ? -17.066 -1.180 20.211 1.00 92.38 79 ALA A N 1
ATOM 597 C CA . ALA A 1 79 ? -16.800 -1.823 18.930 1.00 92.38 79 ALA A CA 1
ATOM 598 C C . ALA A 1 79 ? -17.411 -1.067 17.735 1.00 92.38 79 ALA A C 1
ATOM 600 O O . ALA A 1 79 ? -16.823 -1.078 16.653 1.00 92.38 79 ALA A O 1
ATOM 601 N N . GLU A 1 80 ? -18.552 -0.398 17.916 1.00 95.12 80 GLU A N 1
ATOM 602 C CA . GLU A 1 80 ? -19.234 0.348 16.855 1.00 95.12 80 GLU A CA 1
ATOM 603 C C . GLU A 1 80 ? -18.458 1.622 16.504 1.00 95.12 80 GLU A C 1
ATOM 605 O O . GLU A 1 80 ? -18.169 1.883 15.334 1.00 95.12 80 GLU A O 1
ATOM 610 N N . GLN A 1 81 ? -18.017 2.369 17.516 1.00 96.19 81 GLN A N 1
ATOM 611 C CA . GLN A 1 81 ? -17.174 3.552 17.352 1.00 96.19 81 GLN A CA 1
ATOM 612 C C . GLN A 1 81 ? -15.869 3.211 16.621 1.00 96.19 81 GLN A C 1
ATOM 614 O O . GLN A 1 81 ? -15.460 3.923 15.698 1.00 96.19 81 GLN A O 1
ATOM 619 N N . ARG A 1 82 ? -15.226 2.092 16.985 1.00 96.19 82 ARG A N 1
ATOM 620 C CA . ARG A 1 82 ? -14.033 1.587 16.283 1.00 96.19 82 ARG A CA 1
ATOM 621 C C . ARG A 1 82 ? -14.336 1.201 14.847 1.00 96.19 82 ARG A C 1
ATOM 623 O O . ARG A 1 82 ? -13.585 1.585 13.952 1.00 96.19 82 ARG A O 1
ATOM 630 N N . HIS A 1 83 ? -15.423 0.466 14.630 1.00 96.25 83 HIS A N 1
ATOM 631 C CA . HIS A 1 83 ? -15.852 0.051 13.302 1.00 96.25 83 HIS A CA 1
ATOM 632 C C . HIS A 1 83 ? -16.051 1.245 12.372 1.00 96.25 83 HIS A C 1
ATOM 634 O O . HIS A 1 83 ? -15.489 1.264 11.275 1.00 96.25 83 HIS A O 1
ATOM 640 N N . ASN A 1 84 ? -16.787 2.257 12.826 1.00 96.69 84 ASN A N 1
ATOM 641 C CA . ASN A 1 84 ? -17.081 3.443 12.032 1.00 96.69 84 ASN A CA 1
ATOM 642 C C . ASN A 1 84 ? -15.800 4.207 11.684 1.00 96.69 84 ASN A C 1
ATOM 644 O O . ASN A 1 84 ? -15.583 4.525 10.516 1.00 96.69 84 ASN A O 1
ATOM 648 N N . TRP A 1 85 ? -14.913 4.434 12.661 1.00 97.44 85 TRP A N 1
ATOM 649 C CA . TRP A 1 85 ? -13.639 5.120 12.423 1.00 97.44 85 TRP A CA 1
ATOM 650 C C . TRP A 1 85 ? -12.738 4.370 11.435 1.00 97.44 85 TRP A C 1
ATOM 652 O O . TRP A 1 85 ? -12.229 4.955 10.481 1.00 97.44 85 TRP A O 1
ATOM 662 N N . ILE A 1 86 ? -12.539 3.067 11.645 1.00 97.31 86 ILE A N 1
ATOM 663 C CA . ILE A 1 86 ? -11.625 2.250 10.835 1.00 97.31 86 ILE A CA 1
ATOM 664 C C . ILE A 1 86 ? -12.177 2.069 9.410 1.00 97.31 86 ILE A 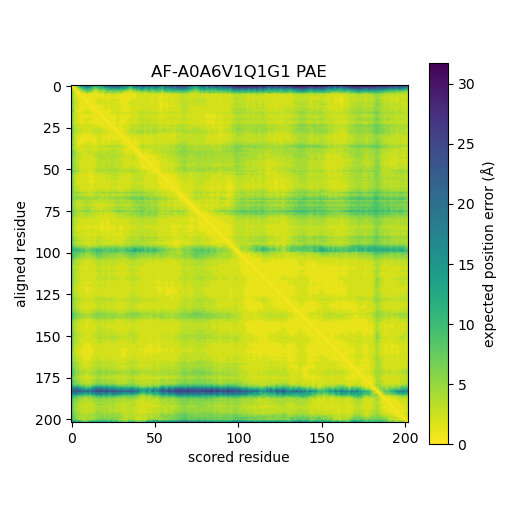C 1
ATOM 666 O O . ILE A 1 86 ? -11.411 2.140 8.446 1.00 97.31 86 ILE A O 1
ATOM 670 N N . SER A 1 87 ? -13.494 1.897 9.256 1.00 96.81 87 SER A N 1
ATOM 671 C CA . SER A 1 87 ? -14.143 1.816 7.939 1.00 96.81 87 SER A CA 1
ATOM 672 C C . SER A 1 87 ? -14.032 3.141 7.185 1.00 96.81 87 SER A C 1
ATOM 674 O O . SER A 1 87 ? -13.601 3.153 6.032 1.00 96.81 87 SER A O 1
ATOM 676 N N . ALA A 1 88 ? -14.308 4.272 7.843 1.00 96.50 88 ALA A N 1
ATOM 677 C CA . ALA A 1 88 ? -14.132 5.587 7.233 1.00 96.50 88 ALA A CA 1
ATOM 678 C C . ALA A 1 88 ? -12.691 5.812 6.765 1.00 96.50 88 ALA A C 1
ATOM 680 O O . ALA A 1 88 ? -12.466 6.228 5.629 1.00 96.50 88 ALA A O 1
ATOM 681 N N . LYS A 1 89 ? -11.720 5.437 7.601 1.00 95.25 89 LYS A N 1
ATOM 682 C CA . LYS A 1 89 ? -10.294 5.586 7.322 1.00 95.25 89 LYS A CA 1
ATOM 683 C C . LYS A 1 89 ? -9.815 4.771 6.116 1.00 95.25 89 LYS A C 1
ATOM 685 O O . LYS A 1 89 ? -9.184 5.324 5.220 1.00 95.25 89 LYS A O 1
ATOM 690 N N . TYR A 1 90 ? -10.097 3.467 6.086 1.00 95.94 90 TYR A N 1
ATOM 691 C CA . TYR A 1 90 ? -9.445 2.540 5.145 1.00 95.94 90 TYR A CA 1
ATOM 692 C C . TYR A 1 90 ? -10.359 1.968 4.061 1.00 95.94 90 TYR A C 1
ATOM 694 O O . TYR A 1 90 ? -9.873 1.530 3.020 1.00 95.94 90 TYR A O 1
ATOM 702 N N . GLN A 1 91 ? -11.673 1.944 4.286 1.00 94.56 91 GLN A N 1
ATOM 703 C CA . GLN A 1 91 ? -12.636 1.454 3.300 1.00 94.56 91 GLN A CA 1
ATOM 704 C C . GLN A 1 91 ? -13.187 2.596 2.446 1.00 94.56 91 GLN A C 1
ATOM 706 O O . GLN A 1 91 ? -13.330 2.436 1.234 1.00 94.56 91 GLN A O 1
ATOM 711 N N . TRP A 1 92 ? -13.484 3.740 3.067 1.00 92.75 92 TRP A N 1
ATOM 712 C CA . TRP A 1 92 ? -14.078 4.896 2.385 1.00 92.75 92 TRP A CA 1
ATOM 713 C C . TRP A 1 92 ? -13.077 6.001 2.064 1.00 92.75 92 TRP A C 1
ATOM 715 O O . TRP A 1 92 ? -13.431 6.912 1.325 1.00 92.75 92 TRP A O 1
ATOM 725 N N . PHE A 1 93 ? -11.836 5.901 2.559 1.00 93.44 93 PHE A N 1
ATOM 726 C CA . PHE A 1 93 ? -10.775 6.890 2.324 1.00 93.44 93 PHE A CA 1
ATOM 727 C C . PHE A 1 93 ? -11.172 8.296 2.811 1.00 93.44 93 PHE A C 1
ATOM 729 O O . PHE A 1 93 ? -10.683 9.298 2.308 1.00 93.44 93 PHE A O 1
ATOM 736 N N . GLY A 1 94 ? -12.064 8.373 3.804 1.00 94.75 94 GLY A N 1
ATOM 737 C CA . GLY A 1 94 ? -12.769 9.599 4.180 1.00 94.75 94 GLY A CA 1
ATOM 738 C C . GLY A 1 94 ? -11.925 10.641 4.912 1.00 94.75 94 GLY A C 1
ATOM 739 O O . GLY A 1 94 ? -12.413 11.743 5.135 1.00 94.75 94 GLY A O 1
ATOM 740 N N . PHE A 1 95 ? -10.695 10.297 5.305 1.00 96.19 95 PHE A N 1
ATOM 741 C CA . PHE A 1 95 ? -9.773 11.204 6.003 1.00 96.19 95 PHE A CA 1
ATOM 742 C C . PHE A 1 95 ? -8.480 11.475 5.224 1.00 96.19 95 PHE A C 1
ATOM 744 O O . PHE A 1 95 ? -7.571 12.136 5.728 1.00 96.19 95 PHE A O 1
ATOM 751 N N . VAL A 1 96 ? -8.363 10.903 4.025 1.00 94.56 96 VAL A N 1
ATOM 752 C CA . VAL A 1 96 ? -7.240 11.160 3.125 1.00 94.56 96 VAL A CA 1
ATOM 753 C C . VAL A 1 96 ? -7.424 12.557 2.517 1.00 94.56 96 VAL A C 1
ATOM 755 O O . VAL A 1 96 ? -8.547 13.052 2.424 1.00 94.56 96 VAL A O 1
ATOM 758 N N . GLU A 1 97 ? -6.325 13.216 2.147 1.00 92.25 97 GLU A N 1
ATOM 759 C CA . GLU A 1 97 ? -6.358 14.479 1.400 1.00 92.25 97 GLU A CA 1
ATOM 760 C C . GLU A 1 97 ? -7.287 14.387 0.173 1.00 92.25 97 GLU A C 1
ATOM 762 O O . GLU A 1 97 ? -7.360 13.356 -0.493 1.00 92.25 97 GLU A O 1
ATOM 767 N N . GLU A 1 98 ? -8.013 15.461 -0.145 1.00 87.69 98 GLU A N 1
ATOM 768 C CA . GLU A 1 98 ? -8.747 15.516 -1.409 1.00 87.69 98 GLU A CA 1
ATOM 769 C C . GLU A 1 98 ? -7.769 15.753 -2.568 1.00 87.69 98 GLU A C 1
ATOM 771 O O . GLU A 1 98 ? -7.355 16.885 -2.813 1.00 87.69 98 GLU A O 1
ATOM 776 N N . ASP A 1 99 ? -7.453 14.708 -3.334 1.00 86.81 99 ASP A N 1
ATOM 777 C CA . ASP A 1 99 ? -6.761 14.842 -4.618 1.00 86.81 99 ASP A CA 1
ATOM 778 C C . ASP A 1 99 ? -7.713 14.580 -5.794 1.00 86.81 99 ASP A C 1
ATOM 780 O O . ASP A 1 99 ? -8.400 13.561 -5.869 1.00 86.81 99 ASP A O 1
ATOM 784 N N . ARG A 1 100 ? -7.738 15.520 -6.744 1.00 89.00 100 ARG A N 1
ATOM 785 C CA . ARG A 1 100 ? -8.523 15.430 -7.990 1.00 89.00 100 ARG A CA 1
ATOM 786 C C . ARG A 1 100 ? -7.666 15.053 -9.194 1.00 89.00 100 ARG A C 1
ATOM 788 O O . ARG A 1 100 ? -8.148 15.098 -10.328 1.00 89.00 100 ARG A O 1
ATOM 795 N N . SER A 1 101 ? -6.400 14.719 -8.966 1.00 91.75 101 SER A N 1
ATOM 796 C CA . SER A 1 101 ? -5.504 14.245 -10.008 1.00 91.75 101 SER A CA 1
ATOM 797 C C . SER A 1 101 ? -6.057 12.965 -10.643 1.00 91.75 101 SER A C 1
ATOM 799 O O . SER A 1 101 ? -6.607 12.105 -9.953 1.00 91.75 101 SER A O 1
ATOM 801 N N . PRO A 1 102 ? -5.918 12.798 -11.969 1.00 92.38 102 PRO A N 1
ATOM 802 C CA . PRO A 1 102 ? -6.337 11.565 -12.615 1.00 92.38 102 PRO A CA 1
ATOM 803 C C . PRO A 1 102 ? -5.493 10.385 -12.095 1.00 92.38 102 PRO A C 1
ATOM 805 O O . PRO A 1 102 ? -4.306 10.576 -11.810 1.00 92.38 10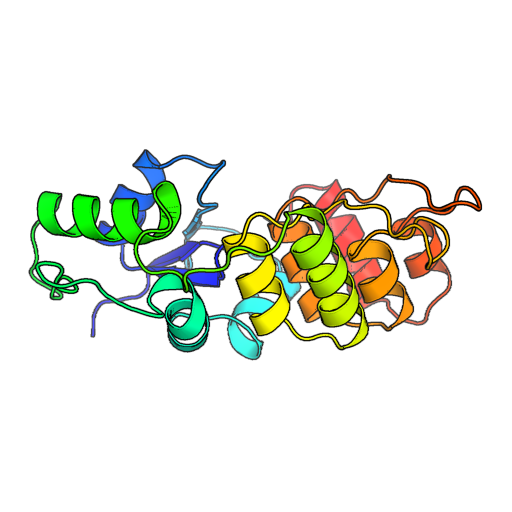2 PRO A O 1
ATOM 808 N N . PRO A 1 103 ? -6.039 9.153 -12.040 1.00 90.38 103 PRO A N 1
ATOM 809 C CA . PRO A 1 103 ? -5.321 7.984 -11.517 1.00 90.38 103 PRO A CA 1
ATOM 810 C C . PRO A 1 103 ? -3.942 7.752 -12.155 1.00 90.38 103 PRO A C 1
ATOM 812 O O . PRO A 1 103 ? -2.996 7.335 -11.48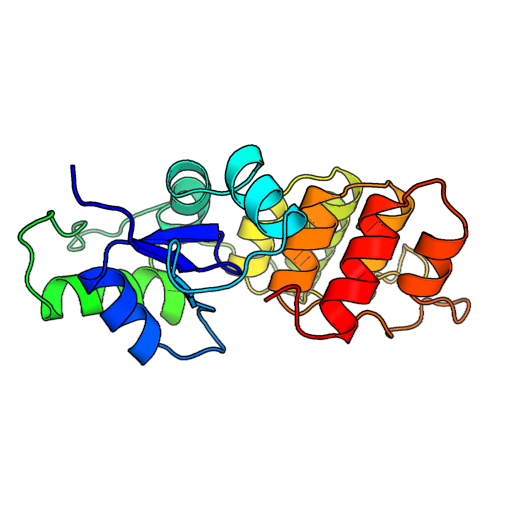9 1.00 90.38 103 PRO A O 1
ATOM 815 N N . GLU A 1 104 ? -3.790 8.077 -13.440 1.00 93.31 104 GLU A N 1
ATOM 816 C CA . GLU A 1 104 ? -2.510 7.996 -14.155 1.00 93.31 104 GLU A CA 1
ATOM 817 C C . GLU A 1 104 ? -1.459 8.986 -13.631 1.00 93.31 104 GLU A C 1
ATOM 819 O O . GLU A 1 104 ? -0.272 8.663 -13.587 1.00 93.31 104 GLU A O 1
ATOM 824 N N . ALA A 1 105 ? -1.865 10.190 -13.215 1.00 96.50 105 ALA A N 1
ATOM 825 C CA . ALA A 1 105 ? -0.951 11.167 -12.628 1.00 96.50 105 ALA A CA 1
ATOM 826 C C . ALA A 1 105 ? -0.458 10.692 -11.256 1.00 96.50 105 ALA A C 1
ATOM 828 O O . ALA A 1 105 ? 0.744 10.733 -10.996 1.00 96.50 105 ALA A O 1
ATOM 829 N N . VAL A 1 106 ? -1.354 10.152 -10.425 1.00 97.31 106 VAL A N 1
ATOM 830 C CA . VAL A 1 106 ? -0.993 9.551 -9.130 1.00 97.31 106 VAL A CA 1
ATOM 831 C C . VAL A 1 106 ? -0.086 8.327 -9.332 1.00 97.31 106 VAL A C 1
ATOM 833 O O . VAL A 1 106 ? 0.900 8.154 -8.620 1.00 97.31 106 VAL A O 1
ATOM 836 N N . SER A 1 107 ? -0.343 7.509 -10.356 1.00 98.19 107 SER A N 1
ATOM 837 C CA . SER A 1 107 ? 0.499 6.347 -10.689 1.00 98.19 107 SER A CA 1
ATOM 838 C C . SER A 1 107 ? 1.896 6.754 -11.174 1.00 98.19 107 SER A C 1
ATOM 840 O O . SER A 1 107 ? 2.896 6.146 -10.793 1.00 98.19 107 SER A O 1
ATOM 842 N N . ARG A 1 108 ? 2.002 7.850 -11.933 1.00 98.00 108 ARG A N 1
ATOM 843 C CA . ARG A 1 108 ? 3.296 8.455 -12.284 1.00 98.00 108 ARG A CA 1
ATOM 844 C C . ARG A 1 108 ? 4.032 8.975 -11.043 1.00 98.00 108 ARG A C 1
ATOM 846 O O . ARG A 1 108 ? 5.244 8.788 -10.936 1.00 98.00 108 ARG A O 1
ATOM 853 N N . LEU A 1 109 ? 3.320 9.578 -10.088 1.00 98.06 109 LEU A N 1
ATOM 854 C CA . LEU A 1 109 ? 3.898 9.990 -8.803 1.00 98.06 109 LEU A CA 1
ATOM 855 C C . LEU A 1 109 ? 4.390 8.788 -7.987 1.00 98.06 109 LEU A C 1
ATOM 857 O O . LEU A 1 109 ? 5.451 8.880 -7.374 1.00 98.06 109 LEU A O 1
ATOM 861 N N . LEU A 1 110 ? 3.692 7.650 -8.037 1.00 98.69 110 LEU A N 1
ATOM 862 C CA . LEU A 1 110 ? 4.155 6.410 -7.412 1.00 98.69 110 LEU A CA 1
ATOM 863 C C . LEU A 1 110 ? 5.480 5.929 -8.023 1.00 98.69 110 LEU A C 1
ATOM 865 O O . LEU A 1 110 ? 6.379 5.535 -7.284 1.00 98.69 110 LEU A O 1
ATOM 869 N N . CYS A 1 111 ? 5.647 6.011 -9.348 1.00 98.56 111 CYS A N 1
ATOM 870 C CA . CYS A 1 111 ? 6.934 5.727 -9.991 1.00 98.56 111 CYS A CA 1
ATOM 871 C C . CYS A 1 111 ? 8.046 6.678 -9.521 1.00 98.56 111 CYS A C 1
ATOM 873 O O . CYS A 1 111 ? 9.159 6.225 -9.265 1.00 98.56 111 CYS A O 1
ATOM 875 N N . ALA A 1 112 ? 7.759 7.976 -9.378 1.00 98.44 112 ALA A N 1
ATOM 876 C CA . ALA A 1 112 ? 8.731 8.945 -8.869 1.00 98.44 112 ALA A CA 1
ATOM 877 C C . ALA A 1 112 ? 9.100 8.676 -7.397 1.00 98.44 112 ALA A C 1
ATOM 879 O O . ALA A 1 112 ? 10.270 8.742 -7.026 1.00 98.44 112 ALA A O 1
ATOM 880 N N . ALA A 1 113 ? 8.123 8.304 -6.565 1.00 98.62 113 ALA A N 1
ATOM 881 C CA . ALA A 1 113 ? 8.358 7.883 -5.186 1.00 98.62 113 ALA A CA 1
ATOM 882 C C . ALA A 1 113 ? 9.218 6.610 -5.121 1.00 98.62 113 ALA A C 1
ATOM 884 O O . ALA A 1 113 ? 10.137 6.524 -4.309 1.00 98.62 113 ALA A O 1
ATOM 885 N N . ALA A 1 114 ? 8.969 5.649 -6.017 1.00 98.56 114 ALA A N 1
ATOM 886 C CA . ALA A 1 114 ? 9.762 4.429 -6.140 1.00 98.56 114 ALA A CA 1
ATOM 887 C C . ALA A 1 114 ? 11.216 4.704 -6.545 1.00 98.56 114 ALA A C 1
ATOM 889 O O . ALA A 1 114 ? 12.123 4.067 -6.015 1.00 98.56 114 ALA A O 1
ATOM 890 N N . GLU A 1 115 ? 11.434 5.669 -7.439 1.00 98.25 115 GLU A N 1
ATOM 891 C CA . GLU A 1 115 ? 12.763 6.135 -7.851 1.00 98.25 115 GLU A CA 1
ATOM 892 C C . GLU A 1 115 ? 13.515 6.856 -6.731 1.00 98.25 115 GLU A C 1
ATOM 894 O O . GLU A 1 115 ? 14.728 6.723 -6.636 1.00 98.25 115 GLU A O 1
ATOM 899 N N . ALA A 1 116 ? 12.810 7.607 -5.882 1.00 98.19 116 ALA A N 1
ATOM 900 C CA . ALA A 1 116 ? 13.398 8.301 -4.737 1.00 98.19 116 ALA A CA 1
ATOM 901 C C . ALA A 1 116 ? 13.538 7.410 -3.485 1.00 98.19 116 ALA A C 1
ATOM 903 O O . ALA A 1 116 ? 14.192 7.795 -2.514 1.00 98.19 116 ALA A O 1
ATOM 904 N N . GLY A 1 117 ? 12.888 6.242 -3.469 1.00 97.69 117 GLY A N 1
ATOM 905 C CA . GLY A 1 117 ? 12.776 5.389 -2.287 1.00 97.69 117 GLY A CA 1
ATOM 906 C C . GLY A 1 117 ? 11.865 5.951 -1.190 1.00 97.69 117 GLY A C 1
ATOM 907 O O . GLY A 1 117 ? 11.976 5.529 -0.037 1.00 97.69 117 GLY A O 1
ATOM 908 N N . ASP A 1 118 ? 10.973 6.883 -1.531 1.00 97.94 118 ASP A N 1
ATOM 909 C CA . ASP A 1 118 ? 10.075 7.566 -0.599 1.00 97.94 118 ASP A CA 1
ATOM 910 C C . ASP A 1 118 ? 8.827 6.715 -0.313 1.00 97.94 118 ASP A C 1
ATOM 912 O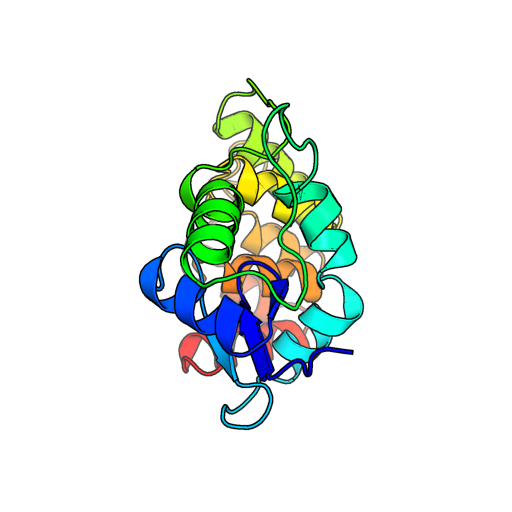 O . ASP A 1 118 ? 7.865 6.664 -1.084 1.00 97.94 118 ASP A O 1
ATOM 916 N N . VAL A 1 119 ? 8.859 6.008 0.816 1.00 97.62 119 VAL A N 1
ATOM 917 C CA . VAL A 1 119 ? 7.787 5.092 1.228 1.00 97.62 119 VAL A CA 1
ATOM 918 C C . VAL A 1 119 ? 6.522 5.833 1.658 1.00 97.62 119 VAL A C 1
ATOM 920 O O . VAL A 1 119 ? 5.424 5.349 1.400 1.00 97.62 119 VAL A O 1
ATOM 923 N N . GLU A 1 120 ? 6.644 7.004 2.282 1.00 96.44 120 GLU A N 1
ATOM 924 C CA . GLU A 1 120 ? 5.480 7.776 2.731 1.00 96.44 120 GLU A CA 1
ATOM 925 C C . GLU A 1 120 ? 4.745 8.376 1.529 1.00 96.44 120 GLU A C 1
ATOM 927 O O . GLU A 1 120 ? 3.521 8.264 1.425 1.00 96.44 120 GLU A O 1
ATOM 932 N N . ARG A 1 121 ? 5.487 8.891 0.539 1.00 97.56 121 ARG A N 1
ATOM 933 C CA . ARG A 1 121 ? 4.899 9.320 -0.735 1.00 97.56 121 ARG A CA 1
ATOM 934 C C . ARG A 1 121 ? 4.276 8.153 -1.496 1.00 97.56 121 ARG A C 1
ATOM 936 O O . ARG A 1 121 ? 3.191 8.316 -2.055 1.00 97.56 121 ARG A O 1
ATOM 943 N N . ALA A 1 122 ? 4.913 6.980 -1.501 1.00 98.31 122 ALA A N 1
ATOM 944 C CA . ALA A 1 122 ? 4.333 5.779 -2.100 1.00 98.31 122 ALA A CA 1
ATOM 945 C C . ALA A 1 122 ? 3.020 5.374 -1.404 1.00 98.31 122 ALA A C 1
ATOM 947 O O . ALA A 1 122 ? 2.034 5.093 -2.083 1.00 98.31 122 ALA A O 1
ATOM 948 N N . MET A 1 123 ? 2.973 5.415 -0.067 1.00 97.81 123 MET A N 1
ATOM 949 C CA . MET A 1 123 ? 1.758 5.171 0.720 1.00 97.81 123 MET A CA 1
ATOM 950 C C . MET A 1 123 ? 0.646 6.152 0.356 1.00 97.81 123 MET A C 1
ATOM 952 O O . MET A 1 123 ? -0.482 5.725 0.111 1.00 97.81 123 MET A O 1
ATOM 956 N N . TRP A 1 124 ? 0.963 7.445 0.256 1.00 96.94 124 TRP A N 1
ATOM 957 C CA . TRP A 1 124 ? 0.006 8.454 -0.195 1.00 96.94 124 TRP A CA 1
ATOM 958 C C . TRP A 1 124 ? -0.541 8.122 -1.585 1.00 96.94 124 TRP A C 1
ATOM 960 O O . TRP A 1 124 ? -1.748 8.191 -1.795 1.00 96.94 124 TRP A O 1
ATOM 970 N N . CYS A 1 125 ? 0.310 7.705 -2.528 1.00 97.75 125 CYS A N 1
ATOM 971 C CA . CYS A 1 125 ? -0.139 7.383 -3.886 1.00 97.75 125 CYS A CA 1
ATOM 972 C C . CYS A 1 125 ? -1.090 6.178 -3.896 1.00 97.75 125 CYS A C 1
ATOM 974 O O . CYS A 1 125 ? -2.101 6.195 -4.594 1.00 97.75 125 CYS A O 1
ATOM 976 N N . ILE A 1 126 ? -0.812 5.155 -3.086 1.00 96.06 126 ILE A N 1
ATOM 977 C CA . ILE A 1 126 ? -1.680 3.976 -2.954 1.00 96.06 126 ILE A CA 1
ATOM 978 C C . ILE A 1 126 ? -3.017 4.342 -2.294 1.00 96.06 126 ILE A C 1
ATOM 980 O O . ILE A 1 126 ? -4.068 3.884 -2.749 1.00 96.06 126 ILE A O 1
ATOM 984 N N . ALA A 1 127 ? -3.010 5.212 -1.278 1.00 95.06 127 ALA A N 1
ATOM 985 C CA . ALA A 1 127 ? -4.238 5.749 -0.687 1.00 95.06 127 ALA A CA 1
ATOM 986 C C . ALA A 1 127 ? -5.102 6.477 -1.737 1.00 95.06 127 ALA A C 1
ATOM 988 O O . ALA A 1 127 ? -6.322 6.320 -1.748 1.00 95.06 127 ALA A O 1
ATOM 989 N N . HIS A 1 128 ? -4.460 7.150 -2.694 1.00 94.88 128 HIS A N 1
ATOM 990 C CA . HIS A 1 128 ? -5.083 7.822 -3.839 1.00 94.88 128 HIS A CA 1
ATOM 991 C C . HIS A 1 128 ? -5.247 6.936 -5.082 1.00 94.88 128 HIS A C 1
ATOM 993 O O . HIS A 1 128 ? -5.363 7.431 -6.202 1.00 94.88 128 HIS A O 1
ATOM 999 N N . LYS A 1 129 ? -5.303 5.610 -4.899 1.00 93.06 129 LYS A N 1
ATOM 1000 C CA . LYS A 1 129 ? -5.642 4.642 -5.957 1.00 93.06 129 LYS A CA 1
ATOM 1001 C C . LYS A 1 129 ? -4.662 4.612 -7.131 1.00 93.06 129 LYS A C 1
ATOM 1003 O O . LYS A 1 129 ? -5.058 4.235 -8.234 1.00 93.06 129 LYS A O 1
ATOM 1008 N N . ALA A 1 130 ? -3.396 4.958 -6.903 1.00 97.06 130 ALA A N 1
ATOM 1009 C CA . ALA A 1 130 ? -2.348 4.656 -7.867 1.00 97.06 130 ALA A CA 1
ATOM 1010 C C . ALA A 1 130 ? -2.372 3.166 -8.224 1.00 97.06 130 ALA A C 1
ATOM 1012 O O . ALA A 1 130 ? -2.478 2.304 -7.346 1.00 97.06 130 ALA A O 1
ATOM 1013 N N . ASP A 1 131 ? -2.232 2.868 -9.510 1.00 98.00 131 ASP A N 1
ATOM 1014 C CA . ASP A 1 131 ? -2.006 1.506 -9.958 1.00 98.00 131 ASP A CA 1
ATOM 1015 C C . ASP A 1 131 ? -0.561 1.116 -9.611 1.00 98.00 131 ASP A C 1
ATOM 1017 O O . ASP A 1 131 ? 0.410 1.621 -10.179 1.00 98.00 131 ASP A O 1
ATOM 1021 N N . VAL A 1 132 ? -0.416 0.210 -8.642 1.00 98.31 132 VAL A N 1
ATOM 1022 C CA . VAL A 1 132 ? 0.882 -0.302 -8.172 1.00 98.31 132 VAL A CA 1
ATOM 1023 C C . VAL A 1 132 ? 1.681 -0.994 -9.285 1.00 98.31 132 VAL A C 1
ATOM 1025 O O . VAL A 1 132 ? 2.908 -1.083 -9.214 1.00 98.31 132 VAL A O 1
ATOM 1028 N N . ASN A 1 133 ? 0.986 -1.450 -10.329 1.00 98.56 133 ASN A N 1
ATOM 1029 C CA . ASN A 1 133 ? 1.527 -2.142 -11.489 1.00 98.56 133 ASN A CA 1
ATOM 1030 C C . ASN A 1 133 ? 1.534 -1.266 -12.750 1.00 98.56 133 ASN A C 1
ATOM 1032 O O . ASN A 1 133 ? 1.772 -1.773 -13.849 1.00 98.56 133 ASN A O 1
ATOM 1036 N N . TRP A 1 134 ? 1.319 0.045 -12.599 1.00 98.50 134 TRP A N 1
ATOM 1037 C CA . TRP A 1 134 ? 1.257 0.972 -13.720 1.00 98.50 134 TRP A CA 1
ATOM 1038 C C . TRP A 1 134 ? 2.544 0.947 -14.541 1.00 98.50 134 TRP A C 1
ATOM 1040 O O . TRP A 1 134 ? 3.646 1.021 -14.001 1.00 98.50 134 TRP A O 1
ATOM 1050 N N . ARG A 1 135 ? 2.416 0.861 -15.865 1.00 98.19 135 ARG A N 1
ATOM 1051 C CA . ARG A 1 135 ? 3.553 0.759 -16.788 1.00 98.19 135 ARG A CA 1
ATOM 1052 C C . ARG A 1 135 ? 3.887 2.136 -17.336 1.00 98.19 135 ARG A C 1
ATOM 1054 O O . ARG A 1 135 ? 3.148 2.660 -18.166 1.00 98.19 135 ARG A O 1
ATOM 1061 N N . HIS A 1 136 ? 5.002 2.711 -16.894 1.00 97.81 136 HIS A N 1
ATOM 1062 C CA . HIS A 1 136 ? 5.355 4.094 -17.199 1.00 97.81 136 HIS A CA 1
ATOM 1063 C C . HIS A 1 136 ? 5.737 4.281 -18.681 1.00 97.81 136 HIS A C 1
ATOM 1065 O O . HIS A 1 136 ? 6.808 3.818 -19.091 1.00 97.81 136 HIS A O 1
ATOM 1071 N N . PRO A 1 137 ? 4.949 5.018 -19.494 1.00 96.81 137 PRO A N 1
ATOM 1072 C CA . PRO A 1 137 ? 5.179 5.127 -20.940 1.00 96.81 137 PRO A CA 1
ATOM 1073 C C . PRO A 1 137 ? 6.541 5.730 -21.299 1.00 96.81 137 PRO A C 1
ATOM 1075 O O . PRO A 1 137 ? 7.222 5.245 -22.192 1.00 96.81 137 PRO A O 1
ATOM 1078 N N . GLU A 1 138 ? 6.973 6.749 -20.554 1.00 96.31 138 GLU A N 1
ATOM 1079 C CA . GLU A 1 138 ? 8.249 7.443 -20.801 1.00 96.31 138 GLU A CA 1
ATOM 1080 C C . GLU A 1 138 ? 9.464 6.772 -20.124 1.00 96.31 138 GLU A C 1
ATOM 1082 O O . GLU A 1 138 ? 10.594 7.206 -20.326 1.00 96.31 138 GLU A O 1
ATOM 1087 N N . LYS A 1 139 ? 9.256 5.720 -19.317 1.00 96.12 139 LYS A N 1
ATOM 1088 C CA . LYS A 1 139 ? 10.327 4.956 -18.652 1.00 96.12 139 LYS A CA 1
ATOM 1089 C C . LYS A 1 139 ? 10.287 3.508 -19.109 1.00 96.12 139 LYS A C 1
ATOM 1091 O O . LYS A 1 139 ? 10.272 2.590 -18.298 1.00 96.12 139 LYS A O 1
ATOM 1096 N N . ASN A 1 140 ? 10.251 3.295 -20.421 1.00 97.12 140 ASN A N 1
ATOM 1097 C CA . ASN A 1 140 ? 10.423 1.967 -21.004 1.00 97.12 140 ASN A CA 1
ATOM 1098 C C . ASN A 1 140 ? 9.384 0.935 -20.521 1.00 97.12 140 ASN A C 1
ATOM 1100 O O . ASN A 1 140 ? 9.699 -0.246 -20.401 1.00 97.12 140 ASN A O 1
ATOM 1104 N N . LEU A 1 141 ? 8.161 1.378 -20.205 1.00 98.00 141 LEU A N 1
ATOM 1105 C CA . LEU A 1 141 ? 7.090 0.559 -19.618 1.00 98.00 141 LEU A CA 1
ATOM 1106 C C . LEU A 1 141 ? 7.451 -0.099 -18.276 1.00 98.00 141 LEU A C 1
ATOM 1108 O O . LEU A 1 141 ? 6.822 -1.080 -17.880 1.00 98.00 141 LEU A O 1
ATOM 1112 N N . GLN A 1 142 ? 8.433 0.447 -17.558 1.00 98.19 142 GLN A N 1
ATOM 1113 C CA . GLN A 1 142 ? 8.794 -0.007 -16.221 1.00 98.19 142 GLN A CA 1
ATOM 1114 C C . GLN A 1 142 ? 7.671 0.291 -15.226 1.00 98.19 142 GLN A C 1
ATOM 1116 O O . GLN A 1 142 ? 7.069 1.367 -15.242 1.00 98.19 142 GLN A O 1
ATOM 1121 N N . THR A 1 143 ? 7.411 -0.670 -14.343 1.00 98.62 143 THR A N 1
ATOM 1122 C CA . THR A 1 143 ? 6.496 -0.496 -13.205 1.00 98.62 143 THR A CA 1
ATOM 1123 C C . THR A 1 143 ? 7.205 0.176 -12.026 1.00 98.62 143 THR A C 1
ATOM 1125 O O . THR A 1 143 ? 8.441 0.154 -11.978 1.00 98.62 143 THR A O 1
ATOM 1128 N N . PRO A 1 144 ? 6.475 0.720 -11.029 1.00 98.69 144 PRO A N 1
ATOM 1129 C CA . PRO A 1 144 ? 7.080 1.186 -9.781 1.00 98.69 144 PRO A CA 1
ATOM 1130 C C . PRO A 1 144 ? 8.053 0.171 -9.168 1.00 98.69 144 PRO A C 1
ATOM 1132 O O . PRO A 1 144 ? 9.121 0.547 -8.694 1.00 98.69 144 PRO A O 1
ATOM 1135 N N . LEU A 1 145 ? 7.733 -1.125 -9.249 1.00 98.44 145 LEU A N 1
ATOM 1136 C CA . LEU A 1 145 ? 8.589 -2.186 -8.730 1.00 98.44 145 LEU A CA 1
ATOM 1137 C C . LEU A 1 145 ? 9.907 -2.333 -9.506 1.00 98.44 145 LEU A C 1
ATOM 1139 O O . LEU A 1 145 ? 10.957 -2.491 -8.889 1.00 98.44 145 LEU A O 1
ATOM 1143 N N . HIS A 1 146 ? 9.889 -2.261 -10.842 1.00 97.69 146 HIS A N 1
ATOM 1144 C CA . HIS A 1 146 ? 11.135 -2.253 -11.623 1.00 97.69 146 HIS A CA 1
ATOM 1145 C C . HIS A 1 146 ? 12.036 -1.104 -11.182 1.00 97.69 146 HIS A C 1
ATOM 1147 O O . HIS A 1 146 ? 13.226 -1.297 -10.938 1.00 97.69 146 HIS A O 1
ATOM 1153 N N . ILE A 1 147 ? 11.441 0.082 -11.054 1.00 97.75 147 ILE A N 1
ATOM 1154 C CA . ILE A 1 147 ? 12.141 1.307 -10.690 1.00 97.75 147 ILE A CA 1
ATOM 1155 C C . ILE A 1 147 ? 12.756 1.162 -9.291 1.00 97.75 147 ILE A C 1
ATOM 1157 O O . ILE A 1 147 ? 13.967 1.305 -9.150 1.00 97.75 147 ILE A O 1
ATOM 1161 N N . SER A 1 148 ? 11.988 0.780 -8.265 1.00 97.38 148 SER A N 1
ATOM 1162 C CA . SER A 1 148 ? 12.529 0.653 -6.901 1.00 97.38 148 SER A CA 1
ATOM 1163 C C . SER A 1 148 ? 13.679 -0.359 -6.808 1.00 97.38 148 SER A C 1
ATOM 1165 O O . SER A 1 148 ? 14.612 -0.168 -6.025 1.00 97.38 148 SER A O 1
ATOM 1167 N N . VAL A 1 149 ? 13.642 -1.423 -7.619 1.00 96.38 149 VAL A N 1
ATOM 1168 C CA . VAL A 1 149 ? 14.696 -2.445 -7.697 1.00 96.38 149 VAL A CA 1
ATOM 1169 C C . VAL A 1 149 ? 15.950 -1.909 -8.369 1.00 96.38 149 VAL A C 1
ATOM 1171 O O . VAL A 1 149 ? 17.041 -2.108 -7.840 1.00 96.38 149 VAL A O 1
ATOM 1174 N N . ILE A 1 150 ? 15.814 -1.225 -9.508 1.00 94.38 150 ILE A N 1
ATOM 1175 C CA . ILE A 1 150 ? 16.947 -0.656 -10.256 1.00 94.38 150 ILE A CA 1
ATOM 1176 C C . ILE A 1 150 ? 17.753 0.297 -9.370 1.00 94.38 150 ILE A C 1
ATOM 1178 O O . ILE A 1 150 ? 18.981 0.231 -9.355 1.00 94.38 150 ILE A O 1
ATOM 1182 N N . TYR A 1 151 ? 17.064 1.125 -8.584 1.00 94.06 151 TYR A N 1
ATOM 1183 C CA . TYR A 1 151 ? 17.691 2.089 -7.677 1.00 94.06 151 TYR A CA 1
ATOM 1184 C C . TYR A 1 151 ? 18.061 1.485 -6.307 1.00 94.06 151 TYR A C 1
ATOM 1186 O O . TYR A 1 151 ? 18.676 2.146 -5.473 1.00 94.06 151 TYR A O 1
ATOM 1194 N N . GLY A 1 152 ? 17.738 0.211 -6.060 1.00 93.75 152 GLY A N 1
ATOM 1195 C CA . GLY A 1 152 ? 18.124 -0.499 -4.838 1.00 93.75 152 GLY A CA 1
ATOM 1196 C C . GLY A 1 152 ? 17.362 -0.079 -3.579 1.00 93.75 152 GLY A C 1
ATOM 1197 O O . GLY A 1 152 ? 17.827 -0.318 -2.461 1.00 93.75 152 GLY A O 1
ATOM 1198 N N . HIS A 1 153 ? 16.183 0.524 -3.723 1.00 95.38 153 HIS A N 1
ATOM 1199 C CA . HIS A 1 153 ? 15.366 0.980 -2.604 1.00 95.38 153 HIS A CA 1
ATOM 1200 C C . HIS A 1 153 ? 14.624 -0.185 -1.953 1.00 95.38 153 HIS A C 1
ATOM 1202 O O . HIS A 1 153 ? 13.456 -0.454 -2.240 1.00 95.38 153 HIS A O 1
ATOM 1208 N N . ARG A 1 154 ? 15.307 -0.876 -1.033 1.00 94.06 154 ARG A N 1
ATOM 1209 C CA . ARG A 1 154 ? 14.783 -2.043 -0.302 1.00 94.06 154 ARG A CA 1
ATOM 1210 C C . ARG A 1 154 ? 13.402 -1.810 0.304 1.00 94.06 154 ARG A C 1
ATOM 1212 O O . ARG A 1 154 ? 12.502 -2.611 0.085 1.00 94.06 154 ARG A O 1
ATOM 1219 N N . ASN A 1 155 ? 13.252 -0.758 1.103 1.00 95.69 155 ASN A N 1
ATOM 1220 C CA . ASN A 1 155 ? 12.034 -0.550 1.883 1.00 95.69 155 ASN A CA 1
ATOM 1221 C C . ASN A 1 155 ? 10.849 -0.184 0.973 1.00 95.69 155 ASN A C 1
ATOM 1223 O O . ASN A 1 155 ? 9.767 -0.740 1.128 1.00 95.69 155 ASN A O 1
ATOM 1227 N N . CYS A 1 156 ? 11.081 0.651 -0.045 1.00 97.38 156 CYS A N 1
ATOM 1228 C CA . CYS A 1 156 ? 10.071 0.955 -1.058 1.00 97.38 156 CYS A CA 1
ATOM 1229 C C . CYS A 1 156 ? 9.680 -0.294 -1.867 1.00 97.38 156 CYS A C 1
ATOM 1231 O O . CYS A 1 156 ? 8.498 -0.576 -2.025 1.00 97.38 156 CYS A O 1
ATOM 1233 N N . THR A 1 157 ? 10.659 -1.115 -2.264 1.00 97.12 157 THR A N 1
ATOM 1234 C CA . THR A 1 157 ? 10.412 -2.409 -2.924 1.00 97.12 157 THR A CA 1
ATOM 1235 C C . THR A 1 157 ? 9.530 -3.317 -2.061 1.00 97.12 157 THR A C 1
ATOM 1237 O O . THR A 1 157 ? 8.540 -3.852 -2.551 1.00 97.12 157 THR A O 1
ATOM 1240 N N . ALA A 1 158 ? 9.835 -3.450 -0.764 1.00 96.31 158 ALA A N 1
ATOM 1241 C CA . ALA A 1 158 ? 9.027 -4.248 0.159 1.00 96.31 158 ALA A CA 1
ATOM 1242 C C . ALA A 1 158 ? 7.595 -3.717 0.261 1.00 96.31 158 ALA A C 1
ATOM 1244 O O . ALA A 1 158 ? 6.643 -4.488 0.170 1.00 96.31 158 ALA A O 1
ATOM 1245 N N . TYR A 1 159 ? 7.441 -2.402 0.404 1.00 97.75 159 TYR A N 1
ATOM 1246 C CA . TYR A 1 159 ? 6.134 -1.769 0.518 1.00 97.75 159 TYR A CA 1
ATOM 1247 C C . TYR A 1 159 ? 5.268 -1.961 -0.738 1.00 97.75 159 TYR A C 1
ATOM 1249 O O . TYR A 1 159 ? 4.085 -2.284 -0.623 1.00 97.75 159 TYR A O 1
ATOM 1257 N N . LEU A 1 160 ? 5.859 -1.849 -1.932 1.00 98.31 160 LEU A N 1
ATOM 1258 C CA . LEU A 1 160 ? 5.173 -2.120 -3.200 1.00 98.31 160 LEU A CA 1
ATOM 1259 C C . LEU A 1 160 ? 4.705 -3.583 -3.293 1.00 98.31 160 LEU A C 1
ATOM 1261 O O . LEU A 1 160 ? 3.558 -3.836 -3.659 1.00 98.31 160 LEU A O 1
ATOM 1265 N N . LEU A 1 161 ? 5.544 -4.553 -2.907 1.00 97.31 161 LEU A N 1
ATOM 1266 C CA . LEU A 1 161 ? 5.167 -5.976 -2.902 1.00 97.31 161 LEU A CA 1
ATOM 1267 C C . LEU A 1 161 ? 4.029 -6.283 -1.924 1.00 97.31 161 LEU A C 1
ATOM 1269 O O . LEU A 1 161 ? 3.116 -7.038 -2.264 1.00 97.31 161 LEU A O 1
ATOM 1273 N N . LEU A 1 162 ? 4.068 -5.691 -0.725 1.00 95.81 162 LEU A N 1
ATOM 1274 C CA . LEU A 1 162 ? 3.001 -5.822 0.274 1.00 95.81 162 LEU A CA 1
ATOM 1275 C C . LEU A 1 162 ? 1.670 -5.247 -0.232 1.00 95.81 162 LEU A C 1
ATOM 1277 O O . LEU A 1 162 ? 0.607 -5.700 0.180 1.00 95.81 162 LEU A O 1
ATOM 1281 N N . ASN A 1 163 ? 1.720 -4.303 -1.173 1.00 97.12 163 ASN A N 1
ATOM 1282 C CA . ASN A 1 163 ? 0.548 -3.709 -1.812 1.00 97.12 163 ASN A CA 1
ATOM 1283 C C . ASN A 1 163 ? 0.229 -4.297 -3.197 1.00 97.12 163 ASN A C 1
ATOM 1285 O O . ASN A 1 163 ? -0.527 -3.705 -3.962 1.00 97.12 163 ASN A O 1
ATOM 1289 N N . GLY A 1 164 ? 0.747 -5.488 -3.510 1.00 96.25 164 GLY A N 1
ATOM 1290 C CA . GLY A 1 164 ? 0.318 -6.250 -4.685 1.00 96.25 164 GLY A CA 1
ATOM 1291 C C . GLY A 1 164 ? 1.082 -5.956 -5.973 1.00 96.25 164 GLY A C 1
ATOM 1292 O O . GLY A 1 164 ? 0.589 -6.302 -7.047 1.00 96.25 164 GLY A O 1
ATOM 1293 N N . ALA A 1 165 ? 2.279 -5.367 -5.887 1.00 98.06 165 ALA A N 1
ATOM 1294 C CA . ALA A 1 165 ? 3.165 -5.290 -7.042 1.00 98.06 165 ALA A CA 1
ATOM 1295 C C . ALA A 1 165 ? 3.471 -6.692 -7.601 1.00 98.06 165 ALA A C 1
ATOM 1297 O O . ALA A 1 165 ? 3.818 -7.617 -6.855 1.00 98.06 165 ALA A O 1
ATOM 1298 N N . ASP A 1 166 ? 3.337 -6.832 -8.916 1.00 97.44 166 ASP A N 1
ATOM 1299 C CA . ASP A 1 166 ? 3.571 -8.063 -9.657 1.00 97.44 166 ASP A CA 1
ATOM 1300 C C . ASP A 1 166 ? 5.045 -8.163 -10.073 1.00 97.44 166 ASP A C 1
ATOM 1302 O O . ASP A 1 166 ? 5.616 -7.255 -10.684 1.00 97.44 166 ASP A O 1
ATOM 1306 N N . LEU A 1 167 ? 5.661 -9.293 -9.727 1.00 96.25 167 LEU A N 1
ATOM 1307 C CA . LEU A 1 167 ? 7.055 -9.602 -10.030 1.00 96.25 167 LEU A CA 1
ATOM 1308 C C . LEU A 1 167 ? 7.292 -9.899 -11.518 1.00 96.25 167 LEU A C 1
ATOM 1310 O O . LEU A 1 167 ? 8.440 -9.820 -11.959 1.00 96.25 167 LEU A O 1
ATOM 1314 N N . TYR A 1 168 ? 6.245 -10.263 -12.262 1.00 96.38 168 TYR A N 1
ATOM 1315 C CA . TYR A 1 168 ? 6.343 -10.882 -13.587 1.00 96.38 168 TYR A CA 1
ATOM 1316 C C . TYR A 1 168 ? 5.918 -9.978 -14.741 1.00 96.38 168 TYR A C 1
ATOM 1318 O O . TYR A 1 168 ? 5.996 -10.395 -15.894 1.00 96.38 168 TYR A O 1
ATOM 1326 N N . ILE A 1 169 ? 5.488 -8.745 -14.465 1.00 98.25 169 ILE A N 1
ATOM 1327 C CA . ILE A 1 169 ? 5.222 -7.780 -15.535 1.00 98.25 169 ILE A CA 1
ATOM 1328 C C . ILE A 1 169 ? 6.528 -7.500 -16.275 1.00 98.25 169 ILE A C 1
ATOM 1330 O O . ILE A 1 169 ? 7.560 -7.264 -15.652 1.00 98.25 169 ILE A O 1
ATOM 1334 N N . GLU A 1 170 ? 6.461 -7.509 -17.601 1.00 97.94 170 GLU A N 1
ATOM 1335 C CA . GLU A 1 170 ? 7.594 -7.206 -18.465 1.00 97.94 170 GLU A CA 1
ATOM 1336 C C . GLU A 1 170 ? 7.626 -5.719 -18.860 1.00 97.94 170 GLU A C 1
ATOM 1338 O O . GLU A 1 170 ? 6.613 -5.111 -19.252 1.00 97.94 170 GLU A O 1
ATOM 1343 N N . ASP A 1 171 ? 8.822 -5.136 -18.778 1.00 97.62 171 ASP A N 1
ATOM 1344 C CA . ASP A 1 171 ? 9.149 -3.842 -19.371 1.00 97.62 171 ASP A CA 1
ATOM 1345 C C . ASP A 1 171 ? 9.196 -3.929 -20.912 1.00 97.62 171 ASP A C 1
ATOM 1347 O O . ASP A 1 171 ? 8.941 -4.973 -21.516 1.00 97.62 171 ASP A O 1
ATOM 1351 N N . GLN A 1 172 ? 9.513 -2.827 -21.596 1.00 97.69 172 GLN A N 1
ATOM 1352 C CA . GLN A 1 172 ? 9.554 -2.804 -23.066 1.00 97.69 172 GLN A CA 1
ATOM 1353 C C . GLN A 1 172 ? 10.617 -3.736 -23.682 1.00 97.69 172 GLN A C 1
ATOM 1355 O O . GLN A 1 172 ? 10.602 -3.969 -24.889 1.00 97.69 172 GLN A O 1
ATOM 1360 N N . HIS A 1 173 ? 11.580 -4.204 -22.885 1.00 96.25 173 HIS A N 1
ATOM 1361 C CA . HIS A 1 173 ? 12.671 -5.073 -23.311 1.00 96.25 173 HIS A CA 1
ATOM 1362 C C . HIS A 1 173 ? 12.428 -6.541 -22.932 1.00 96.25 173 HIS A C 1
ATOM 1364 O O . HIS A 1 173 ? 13.320 -7.363 -23.138 1.00 96.25 173 HIS A O 1
ATOM 1370 N N . GLY A 1 174 ? 11.258 -6.875 -22.378 1.00 96.88 174 GLY A N 1
ATOM 1371 C CA . GLY A 1 174 ? 10.948 -8.227 -21.912 1.00 96.88 174 GLY A CA 1
ATOM 1372 C C . GLY A 1 174 ? 11.605 -8.580 -20.573 1.00 96.88 174 GLY A C 1
ATOM 1373 O O . GLY A 1 174 ? 11.691 -9.752 -20.213 1.00 96.88 174 GLY A O 1
ATOM 1374 N N . HIS A 1 175 ? 12.130 -7.601 -19.829 1.00 95.94 175 HIS A N 1
ATOM 1375 C CA . HIS A 1 175 ? 12.697 -7.851 -18.507 1.00 95.94 175 HIS A CA 1
ATOM 1376 C C . HIS A 1 175 ? 11.637 -7.660 -17.422 1.00 95.94 175 HIS A C 1
ATOM 1378 O O . HIS A 1 175 ? 10.798 -6.772 -17.513 1.00 95.94 175 HIS A O 1
ATOM 1384 N N . THR A 1 176 ? 11.728 -8.464 -16.365 1.00 96.31 176 THR A N 1
ATOM 1385 C CA . THR A 1 176 ? 10.859 -8.390 -15.187 1.00 96.31 176 THR A CA 1
ATOM 1386 C C . THR A 1 176 ? 11.633 -7.783 -14.021 1.00 96.31 176 THR A C 1
ATOM 1388 O O . THR A 1 176 ? 12.867 -7.674 -14.066 1.00 96.31 176 THR A O 1
ATOM 1391 N N . ALA A 1 177 ? 10.952 -7.456 -12.922 1.00 94.62 177 ALA A N 1
ATOM 1392 C CA . ALA A 1 177 ? 11.617 -6.967 -11.717 1.00 94.62 177 ALA A CA 1
ATOM 1393 C C . ALA A 1 177 ? 12.663 -7.975 -11.196 1.00 94.62 177 ALA A C 1
ATOM 1395 O O . ALA A 1 177 ? 13.756 -7.583 -10.778 1.00 94.62 177 ALA A O 1
ATOM 1396 N N . ILE A 1 178 ? 12.371 -9.280 -11.295 1.00 92.56 178 ILE A N 1
ATOM 1397 C CA . ILE A 1 178 ? 13.295 -10.360 -10.914 1.00 92.56 178 ILE A CA 1
ATOM 1398 C C . ILE A 1 178 ? 14.557 -10.336 -11.787 1.00 92.56 178 ILE A C 1
ATOM 1400 O O . ILE A 1 178 ? 15.670 -10.4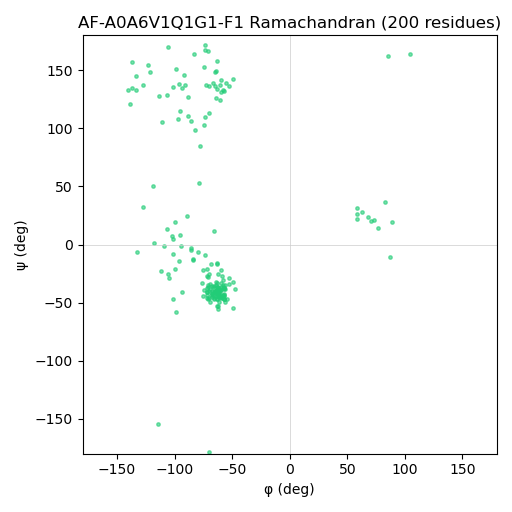18 -11.256 1.00 92.56 178 ILE A O 1
ATOM 1404 N N . HIS A 1 179 ? 14.407 -10.164 -13.108 1.00 91.38 179 HIS A N 1
ATOM 1405 C CA . HIS A 1 179 ? 15.544 -10.055 -14.027 1.00 91.38 179 HIS A CA 1
ATOM 1406 C C . HIS A 1 179 ? 16.486 -8.899 -13.640 1.00 91.38 179 HIS A C 1
ATOM 1408 O O . HIS A 1 179 ? 17.708 -9.051 -13.724 1.00 91.38 179 HIS A O 1
ATOM 1414 N N . MET A 1 180 ? 15.944 -7.772 -13.162 1.00 88.31 180 MET A N 1
ATOM 1415 C CA . MET A 1 180 ? 16.742 -6.622 -12.713 1.00 88.31 180 MET A CA 1
ATOM 1416 C C . MET A 1 180 ? 17.465 -6.888 -11.387 1.00 88.31 180 MET A C 1
ATOM 1418 O O . MET A 1 180 ? 18.641 -6.545 -11.243 1.00 88.31 180 MET A O 1
ATOM 1422 N N . ALA A 1 181 ? 16.805 -7.547 -10.431 1.00 86.31 181 ALA A N 1
ATOM 1423 C CA . ALA A 1 181 ? 17.403 -7.869 -9.136 1.00 86.31 181 ALA A CA 1
ATOM 1424 C C . ALA A 1 181 ? 18.604 -8.826 -9.260 1.00 86.31 181 ALA A C 1
ATOM 1426 O O . ALA A 1 181 ? 19.574 -8.691 -8.515 1.00 86.31 181 ALA A O 1
ATOM 1427 N N . GLY A 1 182 ? 18.569 -9.763 -10.217 1.00 72.44 182 GLY A N 1
ATOM 1428 C CA . GLY A 1 182 ? 19.647 -10.733 -10.452 1.00 72.44 182 GLY A CA 1
ATOM 1429 C C . GLY A 1 182 ? 20.955 -10.133 -10.988 1.00 72.44 182 GLY A C 1
ATOM 1430 O O . GLY A 1 182 ? 22.000 -10.774 -10.902 1.00 72.44 182 GLY A O 1
ATOM 1431 N N . ARG A 1 183 ? 20.920 -8.901 -11.514 1.00 65.69 183 ARG A N 1
ATOM 1432 C CA . ARG A 1 183 ? 22.087 -8.208 -12.093 1.00 65.69 183 ARG A CA 1
ATOM 1433 C C . ARG A 1 183 ? 22.812 -7.282 -11.104 1.00 65.69 183 ARG A C 1
ATOM 1435 O O . ARG A 1 183 ? 23.812 -6.674 -11.470 1.00 65.69 183 ARG A O 1
ATOM 1442 N N . SER A 1 184 ? 22.325 -7.162 -9.868 1.00 61.50 184 SER A N 1
ATOM 1443 C CA . SER A 1 184 ? 22.723 -6.118 -8.915 1.00 61.50 184 SER A CA 1
ATOM 1444 C C . SER A 1 184 ? 23.254 -6.715 -7.596 1.00 61.50 184 SER A C 1
ATOM 1446 O O . SER A 1 184 ? 22.838 -7.812 -7.222 1.00 61.50 184 SER A O 1
ATOM 1448 N N . PRO A 1 185 ? 24.120 -6.036 -6.810 1.00 71.62 185 PRO A N 1
ATOM 1449 C CA . PRO A 1 185 ? 24.544 -6.503 -5.475 1.00 71.62 185 PRO A CA 1
ATOM 1450 C C . PRO A 1 185 ? 23.413 -6.542 -4.418 1.00 71.62 185 PRO A C 1
ATOM 1452 O O . PRO A 1 185 ? 23.668 -6.722 -3.224 1.00 71.62 185 PRO A O 1
ATOM 1455 N N . LEU A 1 186 ? 22.152 -6.403 -4.831 1.00 74.88 186 LEU A N 1
ATOM 1456 C CA . LEU A 1 186 ? 20.953 -6.266 -4.006 1.00 74.88 186 LEU A CA 1
ATOM 1457 C C . LEU A 1 186 ? 20.464 -7.608 -3.443 1.00 74.88 186 LEU A C 1
ATOM 1459 O O . LEU A 1 186 ? 19.286 -7.945 -3.537 1.00 74.88 186 LEU A O 1
ATOM 1463 N N . LYS A 1 187 ? 21.354 -8.360 -2.782 1.00 82.31 187 LYS A N 1
ATOM 1464 C CA . LYS A 1 187 ? 21.049 -9.672 -2.172 1.00 82.31 187 LYS A CA 1
ATOM 1465 C C . LYS A 1 187 ? 19.791 -9.653 -1.296 1.00 82.31 187 LYS A C 1
ATOM 1467 O O . LYS A 1 187 ? 19.083 -10.650 -1.199 1.00 82.31 187 LYS A O 1
ATOM 1472 N N . HIS A 1 188 ? 19.518 -8.521 -0.650 1.00 85.69 188 HIS A N 1
ATOM 1473 C CA . HIS A 1 188 ? 18.342 -8.332 0.191 1.00 85.69 188 HIS A CA 1
ATOM 1474 C C . HIS A 1 188 ? 17.035 -8.232 -0.620 1.00 85.69 188 HIS A C 1
ATOM 1476 O O . HIS A 1 188 ? 16.035 -8.784 -0.179 1.00 85.69 188 HIS A O 1
ATOM 1482 N N . ILE A 1 189 ? 17.035 -7.600 -1.801 1.00 90.56 189 ILE A N 1
ATOM 1483 C CA . ILE A 1 189 ? 15.870 -7.565 -2.702 1.00 90.56 189 ILE A CA 1
ATOM 1484 C C . ILE A 1 189 ? 15.660 -8.937 -3.343 1.00 90.56 189 ILE A C 1
ATOM 1486 O O . ILE A 1 189 ? 14.542 -9.437 -3.342 1.00 90.56 189 ILE A O 1
ATOM 1490 N N . THR A 1 190 ? 16.724 -9.607 -3.798 1.00 90.50 190 THR A N 1
ATOM 1491 C CA . THR A 1 190 ? 16.605 -10.977 -4.327 1.00 90.50 190 THR A CA 1
ATOM 1492 C C . THR A 1 190 ? 15.995 -11.920 -3.289 1.00 90.50 190 THR A C 1
ATOM 1494 O O . THR A 1 190 ? 15.079 -12.675 -3.596 1.00 90.50 190 THR A O 1
ATOM 1497 N N . ARG A 1 191 ? 16.452 -11.839 -2.031 1.00 90.25 191 ARG A N 1
ATOM 1498 C CA . ARG A 1 191 ? 15.865 -12.598 -0.921 1.00 90.25 191 ARG A CA 1
ATOM 1499 C C . ARG A 1 191 ? 14.386 -12.264 -0.714 1.00 90.25 191 ARG A C 1
ATOM 1501 O O . ARG A 1 191 ? 13.594 -13.175 -0.518 1.00 90.25 191 ARG A O 1
ATOM 1508 N N . MET A 1 192 ? 14.022 -10.986 -0.771 1.00 92.44 192 MET A N 1
ATOM 1509 C CA . MET A 1 192 ? 12.635 -10.531 -0.636 1.00 92.44 192 MET A CA 1
ATOM 1510 C C . MET A 1 192 ? 11.723 -11.130 -1.712 1.00 92.44 192 MET A C 1
ATOM 1512 O O . MET A 1 192 ? 10.597 -11.511 -1.413 1.00 92.44 192 MET A O 1
ATOM 1516 N N . PHE A 1 193 ? 12.211 -11.253 -2.947 1.00 93.88 193 PHE A N 1
ATOM 1517 C CA . PHE A 1 193 ? 11.460 -11.875 -4.039 1.00 93.88 193 PHE A CA 1
ATOM 1518 C C . PHE A 1 193 ? 11.266 -13.372 -3.815 1.00 93.88 193 PHE A C 1
ATOM 1520 O O . PHE A 1 193 ? 10.151 -13.857 -3.961 1.00 93.88 193 PHE A O 1
ATOM 1527 N N . VAL A 1 194 ? 12.297 -14.078 -3.345 1.00 92.25 194 VAL A N 1
ATOM 1528 C CA . VAL A 1 194 ? 12.171 -15.494 -2.964 1.00 92.25 194 VAL A CA 1
ATOM 1529 C C . VAL A 1 194 ? 11.160 -15.677 -1.824 1.00 92.25 194 VAL A C 1
ATOM 1531 O O . VAL A 1 194 ? 10.320 -16.570 -1.888 1.00 92.25 194 VAL A O 1
ATOM 1534 N N . GLU A 1 195 ? 11.199 -14.823 -0.794 1.00 91.69 195 GLU A N 1
ATOM 1535 C CA . GLU A 1 195 ? 10.208 -14.838 0.295 1.00 91.69 195 GLU A CA 1
ATOM 1536 C C . GLU A 1 195 ? 8.790 -14.549 -0.241 1.00 91.69 195 GLU A C 1
ATOM 1538 O O . GLU A 1 195 ? 7.821 -15.173 0.191 1.00 91.69 195 GLU A O 1
ATOM 1543 N N . ARG A 1 196 ? 8.646 -13.655 -1.231 1.00 92.69 196 ARG A N 1
ATOM 1544 C CA . ARG A 1 196 ? 7.362 -13.365 -1.890 1.00 92.69 196 ARG A CA 1
ATOM 1545 C C . ARG A 1 196 ? 6.828 -14.562 -2.674 1.00 92.69 196 ARG A C 1
ATOM 1547 O O . ARG A 1 196 ? 5.652 -14.880 -2.520 1.00 92.69 196 ARG A O 1
ATOM 1554 N N . GLU A 1 197 ? 7.659 -15.219 -3.479 1.00 92.56 197 GLU A N 1
ATOM 1555 C CA . GLU A 1 197 ? 7.269 -16.396 -4.272 1.00 92.56 197 GLU A CA 1
ATOM 1556 C C . GLU A 1 197 ? 6.850 -17.579 -3.392 1.00 92.56 197 GLU A C 1
ATOM 1558 O O . GLU A 1 197 ? 5.947 -18.330 -3.750 1.00 92.56 197 GLU A O 1
ATOM 1563 N N . ARG A 1 198 ? 7.464 -17.720 -2.212 1.00 91.56 198 ARG A N 1
ATOM 1564 C CA . ARG A 1 198 ? 7.112 -18.756 -1.229 1.00 91.56 198 ARG A CA 1
ATOM 1565 C C . ARG A 1 198 ? 5.880 -18.425 -0.387 1.00 91.56 198 ARG A C 1
ATOM 1567 O O . ARG A 1 198 ? 5.449 -19.266 0.393 1.00 91.56 198 ARG A O 1
ATOM 1574 N N . GLY A 1 199 ? 5.330 -17.216 -0.518 1.00 87.31 199 GLY A N 1
ATOM 1575 C CA . GLY A 1 199 ? 4.250 -16.742 0.350 1.00 87.31 199 GLY A CA 1
ATOM 1576 C C . GLY A 1 199 ? 4.692 -16.520 1.799 1.00 87.31 199 GLY A C 1
ATOM 1577 O O . GLY A 1 199 ? 3.869 -16.585 2.695 1.00 87.31 199 GLY A O 1
ATOM 1578 N N . GLU A 1 200 ? 5.985 -16.286 2.033 1.00 88.19 200 GLU A N 1
ATOM 1579 C CA . GLU A 1 200 ? 6.574 -16.040 3.359 1.00 88.19 200 GLU A CA 1
ATOM 1580 C C . GLU A 1 200 ? 6.731 -14.538 3.655 1.00 88.19 200 GLU A C 1
ATOM 1582 O O . GLU A 1 200 ? 7.000 -14.143 4.791 1.00 88.19 200 GLU A O 1
ATOM 1587 N N . LEU A 1 201 ? 6.607 -13.686 2.628 1.00 82.12 201 LEU A N 1
ATOM 1588 C CA . LEU A 1 201 ? 6.702 -12.235 2.792 1.00 82.12 201 LEU A CA 1
ATOM 1589 C C . LEU A 1 201 ? 5.498 -11.665 3.560 1.00 82.12 201 LEU A C 1
ATOM 1591 O O . LEU A 1 201 ? 5.662 -10.704 4.307 1.00 82.12 201 LEU A O 1
ATOM 1595 N N . TRP A 1 202 ? 4.308 -12.242 3.377 1.00 74.44 202 TRP A N 1
ATOM 1596 C CA . TRP A 1 202 ? 3.064 -11.832 4.032 1.00 74.44 202 TRP A CA 1
ATOM 1597 C C . TRP A 1 202 ? 2.498 -12.967 4.875 1.00 74.44 202 TRP A C 1
ATOM 1599 O O . TRP A 1 202 ? 2.784 -14.140 4.581 1.00 74.44 202 TRP A O 1
#